Protein AF-0000000085121939 (afdb_homodimer)

Secondary structure (DSSP, 8-state):
--PPEE-TTS-EEEEGGGSPPEEEEETTEEEEEEEEEEEE-BTTBSSEEEEEEEE-TT-EEEEE--SS-EEEEEEESEEEEEETTEEEEEETTEEEEEPTT--EEEE--SSS-EEEEEEEESS--S-TT--TTS--/--PPEE-TTS-EEEEGGGSPPEEEEETTEEEEEEEEEEEE-BTTBSSEEEEEEEE-TT-EEEEE--SS-EEEEEEESEEEEEETTEEEEEETTEEEEEPTT--EEEE--SSS-EEEEEEEESS--S-TT--TTS--

Organism: Pyrolobus fumarii (strain DSM 11204 / 1A) (NCBI:txid694429)

Structure (mmCIF, N/CA/C/O backbone):
data_AF-0000000085121939-model_v1
#
loop_
_entity.id
_entity.type
_entity.pdbx_description
1 polymer 'Cupin 2 conserved barrel domain protein'
#
loop_
_atom_site.group_PDB
_atom_site.id
_atom_site.type_symbol
_atom_site.label_atom_id
_atom_site.label_alt_id
_atom_site.label_comp_id
_atom_site.label_asym_id
_atom_site.label_entity_id
_atom_site.label_seq_id
_atom_site.pdbx_PDB_ins_code
_atom_site.Cartn_x
_atom_site.Cartn_y
_atom_site.Cartn_z
_atom_site.occupancy
_atom_site.B_iso_or_equiv
_atom_site.auth_seq_id
_atom_site.auth_comp_id
_atom_site.auth_asym_id
_atom_site.auth_atom_id
_atom_site.pdbx_PDB_model_num
ATOM 1 N N . MET A 1 1 ? 19.156 9.773 -11.07 1 42 1 MET A N 1
ATOM 2 C CA . MET A 1 1 ? 18.656 8.555 -10.445 1 42 1 MET A CA 1
ATOM 3 C C . MET A 1 1 ? 17.812 8.883 -9.211 1 42 1 MET A C 1
ATOM 5 O O . MET A 1 1 ? 18.234 9.68 -8.367 1 42 1 MET A O 1
ATOM 9 N N . ALA A 1 2 ? 16.609 8.852 -9.273 1 55.59 2 ALA A N 1
ATOM 10 C CA . ALA A 1 2 ? 15.805 9.5 -8.242 1 55.59 2 ALA A CA 1
ATOM 11 C C . ALA A 1 2 ? 16.172 8.984 -6.852 1 55.59 2 ALA A C 1
ATOM 13 O O . ALA A 1 2 ? 16.156 7.773 -6.609 1 55.59 2 ALA A O 1
ATOM 14 N N . VAL A 1 3 ? 16.891 9.727 -6.109 1 79.31 3 VAL A N 1
ATOM 15 C CA . VAL A 1 3 ? 17.562 9.484 -4.828 1 79.31 3 VAL A CA 1
ATOM 16 C C . VAL A 1 3 ? 16.516 9.328 -3.73 1 79.31 3 VAL A C 1
ATOM 18 O O . VAL A 1 3 ? 15.539 10.086 -3.672 1 79.31 3 VAL A O 1
ATOM 21 N N . VAL A 1 4 ? 16.547 8.125 -3.131 1 93.5 4 VAL A N 1
ATOM 22 C CA . VAL A 1 4 ? 15.812 7.918 -1.887 1 93.5 4 VAL A CA 1
ATOM 23 C C . VAL A 1 4 ? 16.359 8.836 -0.8 1 93.5 4 VAL A C 1
ATOM 25 O O . VAL A 1 4 ? 17.578 8.891 -0.579 1 93.5 4 VAL A O 1
ATOM 28 N N . ARG A 1 5 ? 15.539 9.641 -0.231 1 96.25 5 ARG A N 1
ATOM 29 C CA . ARG A 1 5 ? 15.906 10.539 0.861 1 96.25 5 ARG A CA 1
ATOM 30 C C . ARG A 1 5 ? 15.516 9.945 2.211 1 96.25 5 ARG A C 1
ATOM 32 O O . ARG A 1 5 ? 14.406 9.438 2.373 1 96.25 5 ARG A O 1
ATOM 39 N N . ARG A 1 6 ? 16.453 9.992 3.098 1 95.31 6 ARG A N 1
ATOM 40 C CA . ARG A 1 6 ? 16.219 9.594 4.48 1 95.31 6 ARG A CA 1
ATOM 41 C C . ARG A 1 6 ? 16.359 10.781 5.426 1 95.31 6 ARG A C 1
ATOM 43 O O . ARG A 1 6 ? 17.406 11.438 5.453 1 95.31 6 ARG A O 1
ATOM 50 N N . GLY A 1 7 ? 15.203 11.047 6.09 1 95.25 7 GLY A N 1
ATOM 51 C CA . GLY A 1 7 ? 15.195 12.234 6.93 1 95.25 7 GLY A CA 1
ATOM 52 C C . GLY A 1 7 ? 15.633 11.961 8.352 1 95.25 7 GLY A C 1
ATOM 53 O O . GLY A 1 7 ? 15.852 10.805 8.734 1 95.25 7 GLY A O 1
ATOM 54 N N . PRO A 1 8 ? 15.742 12.977 9.172 1 94 8 PRO A N 1
ATOM 55 C CA . PRO A 1 8 ? 16.328 12.875 10.508 1 94 8 PRO A CA 1
ATOM 56 C C . PRO A 1 8 ? 15.453 12.086 11.477 1 94 8 PRO A C 1
ATOM 58 O O . PRO A 1 8 ? 15.953 11.555 12.469 1 94 8 PRO A O 1
ATOM 61 N N . CYS A 1 9 ? 14.211 11.992 11.281 1 95.81 9 CYS A N 1
ATOM 62 C CA . CYS A 1 9 ? 13.328 11.305 12.219 1 95.81 9 CYS A CA 1
ATOM 63 C C . CYS A 1 9 ? 13.125 9.852 11.805 1 95.81 9 CYS A C 1
ATOM 65 O O . CYS A 1 9 ? 12.367 9.117 12.453 1 95.81 9 CYS A O 1
ATOM 67 N N . GLY A 1 10 ? 13.758 9.445 10.656 1 95.62 10 GLY A N 1
ATOM 68 C CA . GLY A 1 10 ? 13.602 8.086 10.172 1 95.62 10 GLY A CA 1
ATOM 69 C C . GLY A 1 10 ? 12.664 7.973 8.984 1 95.62 10 GLY A C 1
ATOM 70 O O . GLY A 1 10 ? 12.414 6.875 8.484 1 95.62 10 GLY A O 1
ATOM 71 N N . GLU A 1 11 ? 12.156 9.102 8.547 1 97.81 11 GLU A N 1
ATOM 72 C CA . GLU A 1 11 ? 11.281 9.07 7.375 1 97.81 11 GLU A CA 1
ATOM 73 C C . GLU A 1 11 ? 12.07 8.727 6.109 1 97.81 11 GLU A C 1
ATOM 75 O O . GLU A 1 11 ? 13.273 9 6.031 1 97.81 11 GLU A O 1
ATOM 80 N N . ILE A 1 12 ? 11.461 8.148 5.227 1 98.38 12 ILE A N 1
ATOM 81 C CA . ILE A 1 12 ? 11.992 7.781 3.922 1 98.38 12 ILE A CA 1
ATOM 82 C C . ILE A 1 12 ? 11.102 8.344 2.82 1 98.38 12 ILE A C 1
ATOM 84 O O . ILE A 1 12 ? 9.875 8.227 2.889 1 98.38 12 ILE A O 1
ATOM 88 N N . VAL A 1 13 ? 11.641 8.984 1.836 1 98.56 13 VAL A N 1
ATOM 89 C CA . VAL A 1 13 ? 10.914 9.508 0.684 1 98.56 13 VAL A CA 1
ATOM 90 C C . VAL A 1 13 ? 11.695 9.219 -0.595 1 98.56 13 VAL A C 1
ATOM 92 O O . VAL A 1 13 ? 12.898 9.492 -0.667 1 98.56 13 VAL A O 1
ATOM 95 N N . GLY A 1 14 ? 11.109 8.688 -1.562 1 98.25 14 GLY A N 1
ATOM 96 C CA . GLY A 1 14 ? 11.75 8.414 -2.84 1 98.25 14 GLY A CA 1
ATOM 97 C C . GLY A 1 14 ? 10.758 8.086 -3.943 1 98.25 14 GLY A C 1
ATOM 98 O O . GLY A 1 14 ? 9.555 7.984 -3.697 1 98.25 14 GLY A O 1
ATOM 99 N N . ASN A 1 15 ? 11.25 7.973 -5.152 1 98.62 15 ASN A N 1
ATOM 100 C CA . ASN A 1 15 ? 10.477 7.445 -6.273 1 98.62 15 ASN A CA 1
ATOM 101 C C . ASN A 1 15 ? 10.766 5.969 -6.508 1 98.62 15 ASN A C 1
ATOM 103 O O . ASN A 1 15 ? 11.922 5.547 -6.5 1 98.62 15 ASN A O 1
ATOM 107 N N . TYR A 1 16 ? 9.695 5.207 -6.703 1 98.19 16 TYR A N 1
ATOM 108 C CA . TYR A 1 16 ? 9.898 3.766 -6.754 1 98.19 16 TYR A CA 1
ATOM 109 C C . TYR A 1 16 ? 10.766 3.381 -7.945 1 98.19 16 TYR A C 1
ATOM 111 O O . TYR A 1 16 ? 11.477 2.371 -7.906 1 98.19 16 TYR A O 1
ATOM 119 N N . THR A 1 17 ? 10.727 4.199 -9.031 1 97.38 17 THR A N 1
ATOM 120 C CA . THR A 1 17 ? 11.516 3.869 -10.219 1 97.38 17 THR A CA 1
ATOM 121 C C . THR A 1 17 ? 13 4.062 -9.945 1 97.38 17 THR A C 1
ATOM 123 O O . THR A 1 17 ? 13.844 3.594 -10.719 1 97.38 17 THR A O 1
ATOM 126 N N . GLY A 1 18 ? 13.312 4.785 -8.898 1 97.12 18 GLY A N 1
ATOM 127 C CA . GLY A 1 18 ? 14.703 4.965 -8.523 1 97.12 18 GLY A CA 1
ATOM 128 C C . GLY A 1 18 ? 15.227 3.865 -7.617 1 97.12 18 GLY A C 1
ATOM 129 O O . GLY A 1 18 ? 16.406 3.83 -7.289 1 97.12 18 GLY A O 1
ATOM 130 N N . VAL A 1 19 ? 14.375 3.023 -7.105 1 97.81 19 VAL A N 1
ATOM 131 C CA . VAL A 1 19 ? 14.75 1.878 -6.289 1 97.81 19 VAL A CA 1
ATOM 132 C C . VAL A 1 19 ? 15.195 0.724 -7.184 1 97.81 19 VAL A C 1
ATOM 134 O O . VAL A 1 19 ? 14.5 0.382 -8.148 1 97.81 19 VAL A O 1
ATOM 137 N N . SER A 1 20 ? 16.344 0.12 -6.926 1 97.12 20 SER A N 1
ATOM 138 C CA . SER A 1 20 ? 16.875 -0.951 -7.758 1 97.12 20 SER A CA 1
ATOM 139 C C . SER A 1 20 ? 15.961 -2.162 -7.77 1 97.12 20 SER A C 1
ATOM 141 O O . SER A 1 20 ? 15.406 -2.539 -6.73 1 97.12 20 SER A O 1
ATOM 143 N N . GLU A 1 21 ? 15.836 -2.715 -8.922 1 98 21 GLU A N 1
ATOM 144 C CA . GLU A 1 21 ? 15.133 -3.992 -9.031 1 98 21 GLU A CA 1
ATOM 145 C C . GLU A 1 21 ? 16.016 -5.148 -8.578 1 98 21 GLU A C 1
ATOM 147 O O . GLU A 1 21 ? 17.219 -5.16 -8.844 1 98 21 GLU A O 1
ATOM 152 N N . GLU A 1 22 ? 15.391 -6.027 -7.922 1 98.38 22 GLU A N 1
ATOM 153 C CA . GLU A 1 22 ? 16.062 -7.27 -7.531 1 98.38 22 GLU A CA 1
ATOM 154 C C . GLU A 1 22 ? 15.352 -8.484 -8.133 1 98.38 22 GLU A C 1
ATOM 156 O O . GLU A 1 22 ? 14.148 -8.438 -8.391 1 98.38 22 GLU A O 1
ATOM 161 N N . LYS A 1 23 ? 16.109 -9.5 -8.406 1 98.25 23 LYS A N 1
ATOM 162 C CA . LYS A 1 23 ? 15.523 -10.758 -8.844 1 98.25 23 LYS A CA 1
ATOM 163 C C . LYS A 1 23 ? 14.711 -11.406 -7.727 1 98.25 23 LYS A C 1
ATOM 165 O O . LYS A 1 23 ? 15.07 -11.305 -6.551 1 98.25 23 LYS A O 1
ATOM 170 N N . VAL A 1 24 ? 13.656 -12.047 -8.164 1 98.56 24 VAL A N 1
ATOM 171 C CA . VAL A 1 24 ? 12.852 -12.781 -7.191 1 98.56 24 VAL A CA 1
ATOM 172 C C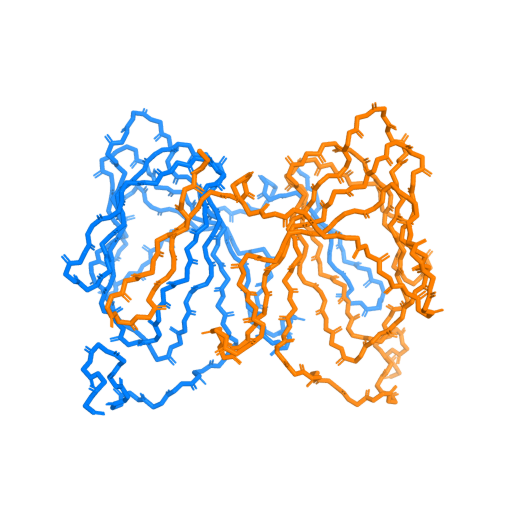 . VAL A 1 24 ? 13.266 -14.25 -7.184 1 98.56 24 VAL A C 1
ATOM 174 O O . VAL A 1 24 ? 13.305 -14.898 -8.234 1 98.56 24 VAL A O 1
ATOM 177 N N . VAL A 1 25 ? 13.555 -14.742 -6.023 1 97.69 25 VAL A N 1
ATOM 178 C CA . VAL A 1 25 ? 14 -16.125 -5.867 1 97.69 25 VAL A CA 1
ATOM 179 C C . VAL A 1 25 ? 12.992 -16.891 -5.012 1 97.69 25 VAL A C 1
ATOM 181 O O . VAL A 1 25 ? 12.664 -16.469 -3.9 1 97.69 25 VAL A O 1
ATOM 184 N N . MET A 1 26 ? 12.492 -17.938 -5.48 1 96.38 26 MET A N 1
ATOM 185 C CA . MET A 1 26 ? 11.609 -18.844 -4.758 1 96.38 26 MET A CA 1
ATOM 186 C C . MET A 1 26 ? 12.172 -20.266 -4.77 1 96.38 26 MET A C 1
ATOM 188 O O . MET A 1 26 ? 12.516 -20.781 -5.828 1 96.38 26 MET A O 1
ATOM 192 N N . ASN A 1 27 ? 12.242 -20.844 -3.568 1 94.31 27 ASN A N 1
ATOM 193 C CA . ASN A 1 27 ? 12.797 -22.188 -3.453 1 94.31 27 ASN A CA 1
ATOM 194 C C . ASN A 1 27 ? 14.133 -22.297 -4.176 1 94.31 27 ASN A C 1
ATOM 196 O O . ASN A 1 27 ? 14.336 -23.219 -4.98 1 94.31 27 ASN A O 1
ATOM 200 N N . ASN A 1 28 ? 14.906 -21.234 -4.09 1 94.38 28 ASN A N 1
ATOM 201 C CA . ASN A 1 28 ? 16.281 -21.156 -4.578 1 94.38 28 ASN A CA 1
ATOM 202 C C . ASN A 1 28 ? 16.328 -21.047 -6.102 1 94.38 28 ASN A C 1
ATOM 204 O O . ASN A 1 28 ? 17.328 -21.391 -6.719 1 94.38 28 ASN A O 1
ATOM 208 N N . VAL A 1 29 ? 15.281 -20.828 -6.656 1 96.94 29 VAL A N 1
ATOM 209 C CA . VAL A 1 29 ? 15.227 -20.641 -8.102 1 96.94 29 VAL A CA 1
ATOM 210 C C . VAL A 1 29 ? 14.828 -19.203 -8.414 1 96.94 29 VAL A C 1
ATOM 212 O O . VAL A 1 29 ? 13.805 -18.703 -7.926 1 96.94 29 VAL A O 1
ATOM 215 N N . GLU A 1 30 ? 15.602 -18.594 -9.227 1 97.94 30 GLU A N 1
ATOM 216 C CA . GLU A 1 30 ? 15.25 -17.266 -9.703 1 97.94 30 GLU A CA 1
ATOM 217 C C . GLU A 1 30 ? 14.07 -17.312 -10.672 1 97.94 30 GLU A C 1
ATOM 219 O O . GLU A 1 30 ? 14.07 -18.094 -11.617 1 97.94 30 GLU A O 1
ATOM 224 N N . LEU A 1 31 ? 13.109 -16.484 -10.438 1 98.56 31 LEU A N 1
ATOM 225 C CA . LEU A 1 31 ? 11.961 -16.438 -11.336 1 98.56 31 LEU A CA 1
ATOM 226 C C . LEU A 1 31 ? 12.266 -15.57 -12.555 1 98.56 31 LEU A C 1
ATOM 228 O O . LEU A 1 31 ? 12.617 -14.391 -12.406 1 98.56 31 LEU A O 1
ATOM 232 N N . LYS A 1 32 ? 12.117 -16.141 -13.695 1 98.19 32 LYS A N 1
ATOM 233 C CA . LYS A 1 32 ? 12.375 -15.391 -14.922 1 98.19 32 LYS A CA 1
ATOM 234 C C . LYS A 1 32 ? 11.297 -14.336 -15.156 1 98.19 32 LYS A C 1
ATOM 236 O O . LYS A 1 32 ? 10.102 -14.633 -15.078 1 98.19 32 LYS A O 1
ATOM 241 N N . GLY A 1 33 ? 11.711 -13.125 -15.422 1 98.81 33 GLY A N 1
ATOM 242 C CA . GLY A 1 33 ? 10.797 -12.062 -15.812 1 98.81 33 GLY A CA 1
ATOM 243 C C . GLY A 1 33 ? 10.039 -11.469 -14.633 1 98.81 33 GLY A C 1
ATOM 244 O O . GLY A 1 33 ? 9.031 -10.789 -14.82 1 98.81 33 GLY A O 1
ATOM 245 N N . VAL A 1 34 ? 10.438 -11.836 -13.445 1 98.88 34 VAL A N 1
ATOM 246 C CA . VAL A 1 34 ? 9.805 -11.289 -12.25 1 98.88 34 VAL A CA 1
ATOM 247 C C . VAL A 1 34 ? 10.82 -10.477 -11.453 1 98.88 34 VAL A C 1
ATOM 249 O O . VAL A 1 34 ? 11.914 -10.961 -11.148 1 98.88 34 VAL A O 1
ATOM 252 N N . TRP A 1 35 ? 10.453 -9.258 -11.141 1 98.88 35 TRP A N 1
ATOM 253 C CA . TRP A 1 35 ? 11.336 -8.336 -10.445 1 98.88 35 TRP A CA 1
ATOM 254 C C . TRP A 1 35 ? 10.641 -7.723 -9.234 1 98.88 35 TRP A C 1
ATOM 256 O O . TRP A 1 35 ? 9.414 -7.598 -9.211 1 98.88 35 TRP A O 1
ATOM 266 N N . ILE A 1 36 ? 11.508 -7.359 -8.266 1 98.81 36 ILE A N 1
ATOM 267 C CA . ILE A 1 36 ? 10.961 -6.77 -7.047 1 98.81 36 ILE A CA 1
ATOM 268 C C . ILE A 1 36 ? 11.766 -5.531 -6.668 1 98.81 36 ILE A C 1
ATOM 270 O O . ILE A 1 36 ? 12.992 -5.516 -6.793 1 98.81 36 ILE A O 1
ATOM 274 N N . ARG A 1 37 ? 11.141 -4.387 -6.375 1 98.56 37 ARG A N 1
ATOM 275 C CA . ARG A 1 37 ? 11.719 -3.219 -5.715 1 98.56 37 ARG A CA 1
ATOM 276 C C . ARG A 1 37 ? 11.258 -3.125 -4.266 1 98.56 37 ARG A C 1
ATOM 278 O O . ARG A 1 37 ? 10.062 -3.021 -3.994 1 98.56 37 ARG A O 1
ATOM 285 N N . TRP A 1 38 ? 12.148 -3.189 -3.33 1 98.38 38 TRP A N 1
ATOM 286 C CA . TRP A 1 38 ? 11.82 -3.027 -1.917 1 98.38 38 TRP A CA 1
ATOM 287 C C . TRP A 1 38 ? 11.773 -1.552 -1.536 1 98.38 38 TRP A C 1
ATOM 289 O O . TRP A 1 38 ? 12.812 -0.908 -1.379 1 98.38 38 TRP A O 1
ATOM 299 N N . LEU A 1 39 ? 10.555 -1.036 -1.343 1 98.5 39 LEU A N 1
ATOM 300 C CA . LEU A 1 39 ? 10.383 0.381 -1.042 1 98.5 39 LEU A CA 1
ATOM 301 C C . LEU A 1 39 ? 10.57 0.647 0.448 1 98.5 39 LEU A C 1
ATOM 303 O O . LEU A 1 39 ? 11.305 1.56 0.831 1 98.5 39 LEU A O 1
ATOM 307 N N . ILE A 1 40 ? 9.844 -0.064 1.274 1 98.19 40 ILE A N 1
ATOM 308 C CA . ILE A 1 40 ? 9.938 -0.067 2.73 1 98.19 40 ILE A CA 1
ATOM 309 C C . ILE A 1 40 ? 10.164 -1.493 3.23 1 98.19 40 ILE A C 1
ATOM 311 O O . ILE A 1 40 ? 9.289 -2.352 3.084 1 98.19 40 ILE A O 1
ATOM 315 N N . ARG A 1 41 ? 11.328 -1.773 3.799 1 95.12 41 ARG A N 1
ATOM 316 C CA . ARG A 1 41 ? 11.664 -3.115 4.266 1 95.12 41 ARG A CA 1
ATOM 317 C C . ARG A 1 41 ? 11.172 -3.338 5.691 1 95.12 41 ARG A C 1
ATOM 319 O O . ARG A 1 41 ? 10.914 -2.381 6.422 1 95.12 41 ARG A O 1
ATOM 326 N N . GLY A 1 42 ? 11.164 -4.688 5.855 1 86.12 42 GLY A N 1
ATOM 327 C CA . GLY A 1 42 ? 10.992 -5.02 7.258 1 86.12 42 GLY A CA 1
ATOM 328 C C . GLY A 1 42 ? 12.086 -4.453 8.141 1 86.12 42 GLY A C 1
ATOM 329 O O . GLY A 1 42 ? 13.266 -4.445 7.766 1 86.12 42 GLY A O 1
ATOM 330 N N . GLY A 1 43 ? 11.891 -3.809 9.227 1 87.94 43 GLY A N 1
ATOM 331 C CA . GLY A 1 43 ? 12.859 -3.17 10.102 1 87.94 43 GLY A CA 1
ATOM 332 C C . GLY A 1 43 ? 12.844 -1.656 10 1 87.94 43 GLY A C 1
ATOM 333 O O . GLY A 1 43 ? 13.227 -0.962 10.945 1 87.94 43 GLY A O 1
ATOM 334 N N . GLU A 1 44 ? 12.641 -1.274 8.711 1 93.06 44 GLU A N 1
ATOM 335 C CA . GLU A 1 44 ? 12.469 0.165 8.547 1 93.06 44 GLU A CA 1
ATOM 336 C C . GLU A 1 44 ? 11.133 0.628 9.102 1 93.06 44 GLU A C 1
ATOM 338 O O . GLU A 1 44 ? 11.062 1.625 9.828 1 93.06 44 GLU A O 1
ATOM 343 N N . ALA A 1 45 ? 10.141 -0.083 8.711 1 94.75 45 ALA A N 1
ATOM 344 C CA . ALA A 1 45 ? 8.836 0.049 9.352 1 94.75 45 ALA A CA 1
ATOM 345 C C . ALA A 1 45 ? 8.594 -1.081 10.352 1 94.75 45 ALA A C 1
ATOM 347 O O . ALA A 1 45 ? 9.164 -2.168 10.211 1 94.75 45 ALA A O 1
ATOM 348 N N . ARG A 1 46 ? 7.762 -0.871 11.289 1 92.06 46 ARG A N 1
ATOM 349 C CA . ARG A 1 46 ? 7.531 -1.85 12.352 1 92.06 46 ARG A CA 1
ATOM 350 C C . ARG A 1 46 ? 6.352 -2.756 12.008 1 92.06 46 ARG A C 1
ATOM 352 O O . ARG A 1 46 ? 6.316 -3.918 12.414 1 92.06 46 ARG A O 1
ATOM 359 N N . GLY A 1 47 ? 5.465 -2.258 11.281 1 95.81 47 GLY A N 1
ATOM 360 C CA . GLY A 1 47 ? 4.199 -2.965 11.164 1 95.81 47 GLY A CA 1
ATOM 361 C C . GLY A 1 47 ? 4.004 -3.617 9.805 1 95.81 47 GLY A C 1
ATOM 362 O O . GLY A 1 47 ? 3.115 -4.453 9.633 1 95.81 47 GLY A O 1
ATOM 363 N N . PHE A 1 48 ? 4.852 -3.248 8.828 1 97.44 48 PHE A N 1
ATOM 364 C CA . PHE A 1 48 ? 4.621 -3.771 7.484 1 97.44 48 PHE A CA 1
ATOM 365 C C . PHE A 1 48 ? 5.852 -3.574 6.609 1 97.44 48 PHE A C 1
ATOM 367 O O . PHE A 1 48 ? 6.793 -2.885 7 1 97.44 48 PHE A O 1
ATOM 374 N N . ALA A 1 49 ? 5.902 -4.199 5.535 1 98.19 49 ALA A N 1
ATOM 375 C CA . ALA A 1 49 ? 6.812 -3.941 4.422 1 98.19 49 ALA A CA 1
ATOM 376 C C . ALA A 1 49 ? 6.039 -3.605 3.15 1 98.19 49 ALA A C 1
ATOM 378 O O . ALA A 1 49 ? 4.871 -3.984 3.006 1 98.19 49 ALA A O 1
ATOM 379 N N . MET A 1 50 ? 6.637 -2.836 2.297 1 98.81 50 MET A N 1
ATOM 380 C CA . MET A 1 50 ? 6.039 -2.416 1.033 1 98.81 50 MET A CA 1
ATOM 381 C C . MET A 1 50 ? 7.012 -2.621 -0.124 1 98.81 50 MET A C 1
ATOM 383 O O . MET A 1 50 ? 8.172 -2.213 -0.047 1 98.81 50 MET A O 1
ATOM 387 N N . ARG A 1 51 ? 6.52 -3.262 -1.142 1 98.75 51 ARG A N 1
ATOM 388 C CA . ARG A 1 51 ? 7.359 -3.518 -2.309 1 98.75 51 ARG A CA 1
ATOM 389 C C . ARG A 1 51 ? 6.547 -3.42 -3.598 1 98.75 51 ARG A C 1
ATOM 391 O O . ARG A 1 51 ? 5.316 -3.475 -3.566 1 98.75 51 ARG A O 1
ATOM 398 N N . VAL A 1 52 ? 7.215 -3.199 -4.684 1 98.88 52 VAL A N 1
ATOM 399 C CA . VAL A 1 52 ? 6.602 -3.227 -6.008 1 98.88 52 VAL A CA 1
ATOM 400 C C . VAL A 1 52 ? 7.121 -4.43 -6.789 1 98.88 52 VAL A C 1
ATOM 402 O O . VAL A 1 52 ? 8.336 -4.637 -6.891 1 98.88 52 VAL A O 1
ATOM 405 N N . PHE A 1 53 ? 6.234 -5.195 -7.32 1 98.94 53 PHE A N 1
ATOM 406 C CA . PHE A 1 53 ? 6.586 -6.266 -8.25 1 98.94 53 PHE A CA 1
ATOM 407 C C . PHE A 1 53 ? 6.363 -5.824 -9.695 1 98.94 53 PHE A C 1
ATOM 409 O O . PHE A 1 53 ? 5.395 -5.121 -9.992 1 98.94 53 PHE A O 1
ATOM 416 N N . ARG A 1 54 ? 7.203 -6.227 -10.5 1 98.94 54 ARG A N 1
ATOM 417 C CA . ARG A 1 54 ? 7.031 -6.148 -11.953 1 98.94 54 ARG A CA 1
ATOM 418 C C . ARG A 1 54 ? 7.137 -7.527 -12.594 1 98.94 54 ARG A C 1
ATOM 420 O O . ARG A 1 54 ? 8.148 -8.211 -12.445 1 98.94 54 ARG A O 1
ATOM 427 N N . ILE A 1 55 ? 6.133 -7.926 -13.234 1 98.94 55 ILE A N 1
ATOM 428 C CA . ILE A 1 55 ? 6.066 -9.219 -13.914 1 98.94 55 ILE A CA 1
ATOM 429 C C . ILE A 1 55 ? 5.992 -8.992 -15.422 1 98.94 55 ILE A C 1
ATOM 431 O O . ILE A 1 55 ? 5.047 -8.383 -15.922 1 98.94 55 ILE A O 1
ATOM 435 N N . GLU A 1 56 ? 6.953 -9.492 -16.125 1 98.94 56 GLU A N 1
ATOM 436 C CA . GLU A 1 56 ? 6.996 -9.344 -17.578 1 98.94 56 GLU A CA 1
ATOM 437 C C . GLU A 1 56 ? 5.922 -10.188 -18.266 1 98.94 56 GLU A C 1
ATOM 439 O O . GLU A 1 56 ? 5.387 -11.125 -17.656 1 98.94 56 GLU A O 1
ATOM 444 N N . PRO A 1 57 ? 5.602 -9.766 -19.516 1 98.88 57 PRO A N 1
ATOM 445 C CA . PRO A 1 57 ? 4.594 -10.555 -20.234 1 98.88 57 PRO A CA 1
ATOM 446 C C . PRO A 1 57 ? 4.922 -12.047 -20.25 1 98.88 57 PRO A C 1
ATOM 448 O O . PRO A 1 57 ? 6.047 -12.43 -20.578 1 98.88 57 PRO A O 1
ATOM 451 N N . GLY A 1 58 ? 3.963 -12.805 -19.797 1 98.62 58 GLY A N 1
ATOM 452 C CA . GLY A 1 58 ? 4.117 -14.25 -19.844 1 98.62 58 GLY A CA 1
ATOM 453 C C . GLY A 1 58 ? 4.746 -14.82 -18.578 1 98.62 58 GLY A C 1
ATOM 454 O O . GLY A 1 58 ? 4.699 -16.031 -18.344 1 98.62 58 GLY A O 1
ATOM 455 N N . ALA A 1 59 ? 5.348 -14.016 -17.75 1 98.88 59 ALA A N 1
ATOM 456 C CA . ALA A 1 59 ? 6.02 -14.484 -16.531 1 98.88 59 ALA A CA 1
ATOM 457 C C . ALA A 1 59 ? 5.012 -14.797 -15.438 1 98.88 59 ALA A C 1
ATOM 459 O O . ALA A 1 59 ? 3.848 -14.383 -15.516 1 98.88 59 ALA A O 1
ATOM 460 N N . VAL A 1 60 ? 5.457 -15.578 -14.414 1 98.62 60 VAL A N 1
ATOM 461 C CA . VAL A 1 60 ? 4.566 -16.109 -13.391 1 98.62 60 VAL A CA 1
ATOM 462 C C . VAL A 1 60 ? 5.266 -16.062 -12.031 1 98.62 60 VAL A C 1
ATOM 464 O O . VAL A 1 60 ? 6.453 -16.391 -11.93 1 98.62 60 VAL A O 1
ATOM 467 N N . ILE A 1 61 ? 4.613 -15.609 -11.031 1 98.81 61 ILE A N 1
ATOM 468 C CA . ILE A 1 61 ? 4.945 -16.016 -9.672 1 98.81 61 ILE A CA 1
ATOM 469 C C . ILE A 1 61 ? 4.152 -17.25 -9.289 1 98.81 61 ILE A C 1
ATOM 471 O O . ILE A 1 61 ? 2.926 -17.203 -9.148 1 98.81 61 ILE A O 1
ATOM 475 N N . PRO A 1 62 ? 4.836 -18.297 -9.07 1 98.62 62 PRO A N 1
ATOM 476 C CA . PRO A 1 62 ? 4.129 -19.562 -8.906 1 98.62 62 PRO A CA 1
ATOM 477 C C . PRO A 1 62 ? 3.342 -19.641 -7.598 1 98.62 62 PRO A C 1
ATOM 479 O O . PRO A 1 62 ? 3.605 -18.859 -6.676 1 98.62 62 PRO A O 1
ATOM 482 N N . ALA A 1 63 ? 2.436 -20.609 -7.598 1 98.38 63 ALA A N 1
ATOM 483 C CA . ALA A 1 63 ? 1.585 -20.828 -6.43 1 98.38 63 ALA A CA 1
ATOM 484 C C . ALA A 1 63 ? 2.422 -21.031 -5.172 1 98.38 63 ALA A C 1
ATOM 486 O O . ALA A 1 63 ? 3.406 -21.781 -5.184 1 98.38 63 ALA A O 1
ATOM 487 N N . HIS A 1 64 ? 2.039 -20.391 -4.051 1 98.06 64 HIS A N 1
ATOM 488 C CA . HIS A 1 64 ? 2.703 -20.5 -2.758 1 98.06 64 HIS A CA 1
ATOM 489 C C . HIS A 1 64 ? 1.804 -20 -1.631 1 98.06 64 HIS A C 1
ATOM 491 O O . HIS A 1 64 ? 0.724 -19.469 -1.885 1 98.06 64 HIS A O 1
ATOM 497 N N . THR A 1 65 ? 2.176 -20.234 -0.382 1 97.31 65 THR A N 1
ATOM 498 C CA . THR A 1 65 ? 1.43 -19.828 0.803 1 97.31 65 THR A CA 1
ATOM 499 C C . THR A 1 65 ? 2.373 -19.297 1.881 1 97.31 65 THR A C 1
ATOM 501 O O . THR A 1 65 ? 3.564 -19.625 1.88 1 97.31 65 THR A O 1
ATOM 504 N N . HIS A 1 66 ? 1.868 -18.531 2.719 1 97.19 66 HIS A N 1
ATOM 505 C CA . HIS A 1 66 ? 2.553 -18.047 3.912 1 97.19 66 HIS A CA 1
ATOM 506 C C . HIS A 1 66 ? 1.559 -17.547 4.949 1 97.19 66 HIS A C 1
ATOM 508 O O . HIS A 1 66 ? 0.408 -17.25 4.621 1 97.19 66 HIS A O 1
ATOM 514 N N . PRO A 1 67 ? 1.986 -17.484 6.234 1 97.81 67 PRO A N 1
ATOM 515 C CA . PRO A 1 67 ? 1.041 -17.203 7.32 1 97.81 67 PRO A CA 1
ATOM 516 C C . PRO A 1 67 ? 0.812 -15.703 7.535 1 97.81 67 PRO A C 1
ATOM 518 O O . PRO A 1 67 ? 0.621 -15.266 8.672 1 97.81 67 PRO A O 1
ATOM 521 N N . TRP A 1 68 ? 0.927 -14.922 6.578 1 97.5 68 TRP A N 1
ATOM 522 C CA . TRP A 1 68 ? 0.553 -13.516 6.598 1 97.5 68 TRP A CA 1
ATOM 523 C C . TRP A 1 68 ? -0.267 -13.148 5.363 1 97.5 68 TRP A C 1
ATOM 525 O O . TRP A 1 68 ? -0.213 -13.844 4.348 1 97.5 68 TRP A O 1
ATOM 535 N N . GLU A 1 69 ? -1.034 -12.156 5.438 1 98 69 GLU A N 1
ATOM 536 C CA . GLU A 1 69 ? -1.854 -11.68 4.328 1 98 69 GLU A CA 1
ATOM 537 C C . GLU A 1 69 ? -1.068 -10.727 3.432 1 98 69 GLU A C 1
ATOM 539 O O . GLU A 1 69 ? -0.017 -10.219 3.826 1 98 69 GLU A O 1
ATOM 544 N N . HIS A 1 70 ? -1.546 -10.594 2.201 1 98.69 70 HIS A N 1
ATOM 545 C CA . HIS A 1 70 ? -1.052 -9.578 1.275 1 98.69 70 HIS A CA 1
ATOM 546 C C . HIS A 1 70 ? -2.098 -8.492 1.037 1 98.69 70 HIS A C 1
ATOM 548 O O . HIS A 1 70 ? -3.287 -8.789 0.908 1 98.69 70 HIS A O 1
ATOM 554 N N . GLY A 1 71 ? -1.791 -7.23 1.104 1 98.75 71 GLY A N 1
ATOM 555 C CA . GLY A 1 71 ? -2.506 -6.148 0.443 1 98.75 71 GLY A CA 1
ATOM 556 C C . GLY A 1 71 ? -1.873 -5.73 -0.87 1 98.75 71 GLY A C 1
ATOM 557 O O . GLY A 1 71 ? -0.695 -5.371 -0.911 1 98.75 71 GLY A O 1
ATOM 558 N N . ILE A 1 72 ? -2.611 -5.805 -1.942 1 98.94 72 ILE A N 1
ATOM 559 C CA . ILE A 1 72 ? -2.092 -5.559 -3.283 1 98.94 72 ILE A CA 1
ATOM 560 C C . ILE A 1 72 ? -2.816 -4.367 -3.906 1 98.94 72 ILE A C 1
ATOM 562 O O . ILE A 1 72 ? -4.031 -4.223 -3.754 1 98.94 72 ILE A O 1
ATOM 566 N N . PHE A 1 73 ? -2.137 -3.514 -4.617 1 98.94 73 PHE A N 1
ATOM 567 C CA . PHE A 1 73 ? -2.699 -2.467 -5.461 1 98.94 73 PHE A CA 1
ATOM 568 C C . PHE A 1 73 ? -2.029 -2.457 -6.828 1 98.94 73 PHE A C 1
ATOM 570 O O . PHE A 1 73 ? -0.824 -2.221 -6.934 1 98.94 73 PHE A O 1
ATOM 577 N N . VAL A 1 74 ? -2.754 -2.617 -7.871 1 98.94 74 VAL A N 1
ATOM 578 C CA . VAL A 1 74 ? -2.197 -2.748 -9.211 1 98.94 74 VAL A CA 1
ATOM 579 C 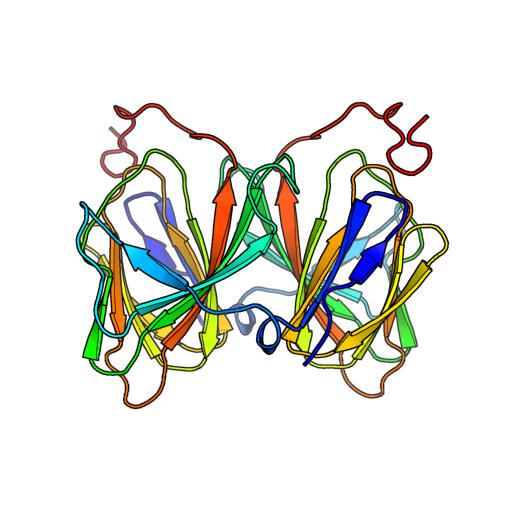C . VAL A 1 74 ? -1.902 -1.365 -9.789 1 98.94 74 VAL A C 1
ATOM 581 O O . VAL A 1 74 ? -2.775 -0.495 -9.805 1 98.94 74 VAL A O 1
ATOM 584 N N . LEU A 1 75 ? -0.692 -1.233 -10.242 1 98.81 75 LEU A N 1
ATOM 585 C CA . LEU A 1 75 ? -0.242 0.056 -10.758 1 98.81 75 LEU A CA 1
ATOM 586 C C . LEU A 1 75 ? -0.365 0.109 -12.273 1 98.81 75 LEU A C 1
ATOM 588 O O . LEU A 1 75 ? -0.662 1.163 -12.844 1 98.81 75 LEU A O 1
ATOM 592 N N . LYS A 1 76 ? -0.019 -0.938 -12.883 1 98.56 76 LYS A N 1
ATOM 593 C CA . LYS A 1 76 ? 0.116 -0.979 -14.336 1 98.56 76 LYS A CA 1
ATOM 594 C C . LYS A 1 76 ? -0.159 -2.379 -14.875 1 98.56 76 LYS A C 1
ATOM 596 O O . LYS A 1 76 ? 0.185 -3.375 -14.234 1 98.56 76 LYS A O 1
ATOM 601 N N . GLY A 1 77 ? -0.704 -2.428 -16.125 1 98.56 77 GLY A N 1
ATOM 602 C CA . GLY A 1 77 ? -0.858 -3.686 -16.844 1 98.56 77 GLY A CA 1
ATOM 603 C C . GLY A 1 77 ? -2.031 -4.512 -16.359 1 98.56 77 GLY A C 1
ATOM 604 O O . GLY A 1 77 ? -2.98 -3.973 -15.781 1 98.56 77 GLY A O 1
ATOM 605 N N . GLU A 1 78 ? -2.027 -5.699 -16.781 1 98.25 78 GLU A N 1
ATOM 606 C CA . GLU A 1 78 ? -3.084 -6.656 -16.469 1 98.25 78 GLU A CA 1
ATOM 607 C C . GLU A 1 78 ? -2.502 -8.023 -16.109 1 98.25 78 GLU A C 1
ATOM 609 O O . GLU A 1 78 ? -1.466 -8.422 -16.656 1 98.25 78 GLU A O 1
ATOM 614 N N . GLY A 1 79 ? -3.16 -8.664 -15.219 1 98.69 79 GLY A N 1
ATOM 615 C CA . GLY A 1 79 ? -2.764 -10.008 -14.836 1 98.69 79 GLY A CA 1
ATOM 616 C C . GLY A 1 79 ? -3.912 -10.836 -14.281 1 98.69 79 GLY A C 1
ATOM 617 O O . GLY A 1 79 ? -5.043 -10.352 -14.195 1 98.69 79 GLY A O 1
ATOM 618 N N . VAL A 1 80 ? -3.648 -12.039 -14.055 1 98.88 80 VAL A N 1
ATOM 619 C CA . VAL A 1 80 ? -4.559 -12.938 -13.352 1 98.88 80 VAL A CA 1
ATOM 620 C C . VAL A 1 80 ? -3.947 -13.352 -12.016 1 98.88 80 VAL A C 1
ATOM 622 O O . VAL A 1 80 ? -2.797 -13.797 -11.969 1 98.88 80 VAL A O 1
ATOM 625 N N . VAL A 1 81 ? -4.688 -13.156 -10.992 1 98.94 81 VAL A N 1
ATOM 626 C CA . VAL A 1 81 ? -4.297 -13.625 -9.672 1 98.94 81 VAL A CA 1
ATOM 627 C C . VAL A 1 81 ? -5.234 -14.742 -9.219 1 98.94 81 VAL A C 1
ATOM 629 O O . VAL A 1 81 ? -6.449 -14.555 -9.141 1 98.94 81 VAL A O 1
ATOM 632 N N . ARG A 1 82 ? -4.629 -15.867 -8.977 1 98.81 82 ARG A N 1
ATOM 633 C CA . ARG A 1 82 ? -5.398 -16.969 -8.398 1 98.81 82 ARG A CA 1
ATOM 634 C C . ARG A 1 82 ? -5.285 -16.969 -6.879 1 98.81 82 ARG A C 1
ATOM 636 O O . ARG A 1 82 ? -4.18 -16.953 -6.332 1 98.81 82 ARG A O 1
ATOM 643 N N . ILE A 1 83 ? -6.453 -17 -6.25 1 98.69 83 ILE A N 1
ATOM 644 C CA . ILE A 1 83 ? -6.535 -17.094 -4.797 1 98.69 83 ILE A CA 1
ATOM 645 C C . ILE A 1 83 ? -7.414 -18.281 -4.41 1 98.69 83 ILE A C 1
ATOM 647 O O . ILE A 1 83 ? -8.625 -18.266 -4.617 1 98.69 83 ILE A O 1
ATOM 651 N N . GLY A 1 84 ? -6.738 -19.234 -3.805 1 97 84 GLY A N 1
ATOM 652 C CA . GLY A 1 84 ? -7.469 -20.484 -3.652 1 97 84 GLY A CA 1
ATOM 653 C C . GLY A 1 84 ? -7.961 -21.047 -4.969 1 97 84 GLY A C 1
ATOM 654 O O . GLY A 1 84 ? -7.172 -21.266 -5.891 1 97 84 GLY A O 1
ATOM 655 N N . ARG A 1 85 ? -9.25 -21.188 -5.043 1 95.56 85 ARG A N 1
ATOM 656 C CA . ARG A 1 85 ? -9.828 -21.766 -6.246 1 95.56 85 ARG A CA 1
ATOM 657 C C . ARG A 1 85 ? -10.344 -20.688 -7.188 1 95.56 85 ARG A C 1
ATOM 659 O O . ARG A 1 85 ? -10.797 -20.984 -8.297 1 95.56 85 ARG A O 1
ATOM 666 N N . SER A 1 86 ? -10.266 -19.5 -6.801 1 97.25 86 SER A N 1
ATOM 667 C CA . SER A 1 86 ? -10.82 -18.406 -7.582 1 97.25 86 SER A CA 1
ATOM 668 C C . SER A 1 86 ? -9.734 -17.703 -8.398 1 97.25 86 SER A C 1
ATOM 670 O O . SER A 1 86 ? -8.609 -17.516 -7.914 1 97.25 86 SER A O 1
ATOM 672 N N . ARG A 1 87 ? -10.07 -17.328 -9.602 1 98.38 87 ARG A N 1
ATOM 673 C CA . ARG A 1 87 ? -9.188 -16.547 -10.461 1 98.38 87 ARG A CA 1
ATOM 674 C C . ARG A 1 87 ? -9.758 -15.164 -10.719 1 98.38 87 ARG A C 1
ATOM 676 O O . ARG A 1 87 ? -10.93 -15.023 -11.07 1 98.38 87 ARG A O 1
ATOM 683 N N . TYR A 1 88 ? -8.984 -14.203 -10.57 1 98.62 88 TYR A N 1
ATOM 684 C CA . TYR A 1 88 ? -9.398 -12.82 -10.758 1 98.62 88 TYR A CA 1
ATOM 685 C C . TYR A 1 88 ? -8.547 -12.133 -11.82 1 98.62 88 TYR A C 1
ATOM 687 O O . TYR A 1 88 ? -7.316 -12.094 -11.703 1 98.62 88 TYR A O 1
ATOM 695 N N . VAL A 1 89 ? -9.141 -11.617 -12.844 1 98.56 89 VAL A N 1
ATOM 696 C CA . VAL A 1 89 ? -8.453 -10.703 -13.742 1 98.56 89 VAL A CA 1
ATOM 697 C C . VAL A 1 89 ? -8.336 -9.328 -13.094 1 98.56 89 VAL A C 1
ATOM 699 O O . VAL A 1 89 ? -9.328 -8.766 -12.625 1 98.56 89 VAL A O 1
ATOM 702 N N . VAL A 1 90 ? -7.129 -8.812 -13.086 1 98.56 90 VAL A N 1
ATOM 703 C CA . VAL A 1 90 ? -6.926 -7.543 -12.398 1 98.56 90 VAL A CA 1
ATOM 704 C C . VAL A 1 90 ? -6.152 -6.586 -13.297 1 98.56 90 VAL A C 1
ATOM 706 O O . VAL A 1 90 ? -5.367 -7.016 -14.148 1 98.56 90 VAL A O 1
ATOM 709 N N . ARG A 1 91 ? -6.422 -5.301 -13.102 1 98.38 91 ARG A N 1
ATOM 710 C CA . ARG A 1 91 ? -5.832 -4.223 -13.891 1 98.38 91 ARG A CA 1
ATOM 711 C C . ARG A 1 91 ? -5.48 -3.027 -13.008 1 98.38 91 ARG A C 1
ATOM 713 O O . ARG A 1 91 ? -5.832 -2.994 -11.828 1 98.38 91 ARG A O 1
ATOM 720 N N . ALA A 1 92 ? -4.777 -2.082 -13.703 1 98.38 92 ALA A N 1
ATOM 721 C CA . ALA A 1 92 ? -4.391 -0.87 -12.977 1 98.38 92 ALA A CA 1
ATOM 722 C C . ALA A 1 92 ? -5.578 -0.286 -12.219 1 98.38 92 ALA A C 1
ATOM 724 O O . ALA A 1 92 ? -6.672 -0.151 -12.766 1 98.38 92 ALA A O 1
ATOM 725 N N . GLY A 1 93 ? -5.367 -0.027 -10.945 1 98.44 93 GLY A N 1
ATOM 726 C CA . GLY A 1 93 ? -6.402 0.542 -10.102 1 98.44 93 GLY A CA 1
ATOM 727 C C . GLY A 1 93 ? -7.117 -0.493 -9.25 1 98.44 93 GLY A C 1
ATOM 728 O O . GLY A 1 93 ? -7.82 -0.145 -8.305 1 98.44 93 GLY A O 1
ATOM 729 N N . ASP A 1 94 ? -6.953 -1.784 -9.586 1 98.75 94 ASP A N 1
ATOM 730 C CA . ASP A 1 94 ? -7.531 -2.838 -8.758 1 98.75 94 ASP A CA 1
ATOM 731 C C . ASP A 1 94 ? -6.715 -3.055 -7.488 1 98.75 94 ASP A C 1
ATOM 733 O O . ASP A 1 94 ? -5.508 -2.811 -7.473 1 98.75 94 ASP A O 1
ATOM 737 N N . TYR A 1 95 ? -7.348 -3.449 -6.43 1 98.88 95 TYR A N 1
ATOM 738 C CA . TYR A 1 95 ? -6.711 -3.84 -5.18 1 98.88 95 TYR A CA 1
ATOM 739 C C . TYR A 1 95 ? -7.176 -5.223 -4.738 1 98.88 95 TYR A C 1
ATOM 741 O O . TYR A 1 95 ? -8.25 -5.68 -5.137 1 98.88 95 TYR A O 1
ATOM 749 N N . LEU A 1 96 ? -6.348 -5.93 -3.963 1 98.94 96 LEU A N 1
ATOM 750 C CA . LEU A 1 96 ? -6.668 -7.258 -3.449 1 98.94 96 LEU A CA 1
ATOM 751 C C . LEU A 1 96 ? -6.254 -7.391 -1.986 1 98.94 96 LEU A C 1
ATOM 753 O O . LEU A 1 96 ? -5.207 -6.871 -1.584 1 98.94 96 LEU A O 1
ATOM 757 N N . LEU A 1 97 ? -7.039 -8.07 -1.223 1 98.88 97 LEU A N 1
ATOM 758 C CA . LEU A 1 97 ? -6.613 -8.711 0.016 1 98.88 97 LEU A 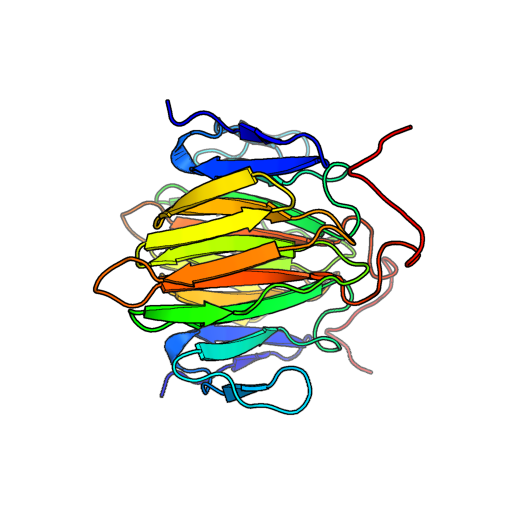CA 1
ATOM 759 C C . LEU A 1 97 ? -6.5 -10.219 -0.166 1 98.88 97 LEU A C 1
ATOM 761 O O . LEU A 1 97 ? -7.492 -10.891 -0.474 1 98.88 97 LEU A O 1
ATOM 765 N N . ILE A 1 98 ? -5.336 -10.75 -0.076 1 98.81 98 ILE A N 1
ATOM 766 C CA . ILE A 1 98 ? -5.105 -12.195 -0.09 1 98.81 98 ILE A CA 1
ATOM 767 C C . ILE A 1 98 ? -4.949 -12.703 1.34 1 98.81 98 ILE A C 1
ATOM 769 O O . ILE A 1 98 ? -3.998 -12.344 2.035 1 98.81 98 ILE A O 1
ATOM 773 N N . PRO A 1 99 ? -5.836 -13.562 1.787 1 98 99 PRO A N 1
ATOM 774 C CA . PRO A 1 99 ? -5.785 -14.008 3.182 1 98 99 PRO A CA 1
ATOM 775 C C . PRO A 1 99 ? -4.562 -14.875 3.479 1 98 99 PRO A C 1
ATOM 777 O O . PRO A 1 99 ? -3.988 -15.469 2.564 1 98 99 PRO A O 1
ATOM 780 N N . PRO A 1 100 ? -4.184 -14.875 4.762 1 97.88 100 PRO A N 1
ATOM 781 C CA . PRO A 1 100 ? -3.053 -15.727 5.129 1 97.88 100 PRO A CA 1
ATOM 782 C C . PRO A 1 100 ? -3.318 -17.203 4.863 1 97.88 100 PRO A C 1
ATOM 784 O O . PRO A 1 100 ? -4.453 -17.672 5.012 1 97.88 100 PRO A O 1
ATOM 787 N N . ASN A 1 101 ? -2.301 -17.875 4.477 1 97.94 101 ASN A N 1
ATOM 788 C CA . ASN A 1 101 ? -2.262 -19.312 4.281 1 97.94 101 ASN A CA 1
ATOM 789 C C . ASN A 1 101 ? -3.131 -19.75 3.104 1 97.94 101 ASN A C 1
ATOM 791 O O . ASN A 1 101 ? -3.367 -20.938 2.904 1 97.94 101 ASN A O 1
ATOM 795 N N . VAL A 1 102 ? -3.674 -18.906 2.318 1 98.12 102 VAL A N 1
ATOM 796 C CA . VAL A 1 102 ? -4.402 -19.25 1.102 1 98.12 102 VAL A CA 1
ATOM 797 C C . VAL A 1 102 ? -3.449 -19.234 -0.091 1 98.12 102 VAL A C 1
ATOM 799 O O . VAL A 1 102 ? -2.734 -18.266 -0.317 1 98.12 102 VAL A O 1
ATOM 802 N N . GLU A 1 103 ? -3.43 -20.328 -0.759 1 98.12 103 GLU A N 1
ATOM 803 C CA . GLU A 1 103 ? -2.547 -20.422 -1.919 1 98.12 103 GLU A CA 1
ATOM 804 C C . GLU A 1 103 ? -2.883 -19.344 -2.953 1 98.12 103 GLU A C 1
ATOM 806 O O . GLU A 1 103 ? -4.055 -19.078 -3.227 1 98.12 103 GLU A O 1
ATOM 811 N N . HIS A 1 104 ? -1.87 -18.734 -3.533 1 98.75 104 HIS A N 1
ATOM 812 C CA . HIS A 1 104 ? -2.092 -17.688 -4.523 1 98.75 104 HIS A CA 1
ATOM 813 C C . HIS A 1 104 ? -0.975 -17.656 -5.559 1 98.75 104 HIS A C 1
ATOM 815 O O . HIS A 1 104 ? 0.125 -18.156 -5.309 1 98.75 104 HIS A O 1
ATOM 821 N N . GLU A 1 105 ? -1.305 -17.188 -6.668 1 98.81 105 GLU A N 1
ATOM 822 C CA . GLU A 1 105 ? -0.471 -17.156 -7.867 1 98.81 105 GLU A CA 1
ATOM 823 C C . GLU A 1 105 ? -0.722 -15.898 -8.68 1 98.81 105 GLU A C 1
ATOM 825 O O . GLU A 1 105 ? -1.857 -15.43 -8.773 1 98.81 105 GLU A O 1
ATOM 830 N N . TYR A 1 106 ? 0.362 -15.367 -9.273 1 98.88 106 TYR A N 1
ATOM 831 C CA . TYR A 1 106 ? 0.255 -14.203 -10.156 1 98.88 106 TYR A CA 1
ATOM 832 C C . TYR A 1 106 ? 0.744 -14.539 -11.555 1 98.88 106 TYR A C 1
ATOM 834 O O . TYR A 1 106 ? 1.837 -15.086 -11.727 1 98.88 106 TYR A O 1
ATOM 842 N N . VAL A 1 107 ? -0.003 -14.172 -12.523 1 98.88 107 VAL A N 1
ATOM 843 C CA . VAL A 1 107 ? 0.38 -14.398 -13.914 1 98.88 107 VAL A CA 1
ATOM 844 C C . VAL A 1 107 ? 0.154 -13.125 -14.727 1 98.88 107 VAL A C 1
ATOM 846 O O . VAL A 1 107 ? -0.902 -12.492 -14.625 1 98.88 107 VAL A O 1
ATOM 849 N N . ASN A 1 108 ? 1.182 -12.719 -15.508 1 98.88 108 ASN A N 1
ATOM 850 C CA . ASN A 1 108 ? 0.975 -11.656 -16.484 1 98.88 108 ASN A CA 1
ATOM 851 C C . ASN A 1 108 ? 0.449 -12.203 -17.812 1 98.88 108 ASN A C 1
ATOM 853 O O . ASN A 1 108 ? 1.21 -12.773 -18.594 1 98.88 108 ASN A O 1
ATOM 857 N N . VAL A 1 109 ? -0.79 -11.945 -18.016 1 97.94 109 VAL A N 1
ATOM 858 C CA . VAL A 1 109 ? -1.422 -12.469 -19.219 1 97.94 109 VAL A CA 1
ATOM 859 C C . VAL A 1 109 ? -1.489 -11.383 -20.281 1 97.94 109 VAL A C 1
ATOM 861 O O . VAL A 1 109 ? -2.076 -11.586 -21.344 1 97.94 109 VAL A O 1
ATOM 864 N N . GLY A 1 110 ? -1.06 -10.227 -19.953 1 97.62 110 GLY A N 1
ATOM 865 C CA . GLY A 1 110 ? -1.087 -9.102 -20.875 1 97.62 110 GLY A CA 1
ATOM 866 C C . GLY A 1 110 ? 0.174 -8.992 -21.719 1 97.62 110 GLY A C 1
ATOM 867 O O . GLY A 1 110 ? 1.019 -9.883 -21.703 1 97.62 110 GLY A O 1
ATOM 868 N N . ASN A 1 111 ? 0.269 -7.852 -22.453 1 98 111 ASN A N 1
ATOM 869 C CA . ASN A 1 111 ? 1.392 -7.641 -23.359 1 98 111 ASN A CA 1
ATOM 870 C C . ASN A 1 111 ? 2.336 -6.562 -22.844 1 98 111 ASN A C 1
ATOM 872 O O . ASN A 1 111 ? 3.32 -6.223 -23.5 1 98 111 ASN A O 1
ATOM 876 N N . GLU A 1 112 ? 2.037 -5.961 -21.766 1 98.69 112 GLU A N 1
ATOM 877 C CA . GLU A 1 112 ? 2.924 -5.031 -21.078 1 98.69 112 GLU A CA 1
ATOM 878 C C . GLU A 1 112 ? 3.252 -5.52 -19.672 1 98.69 112 GLU A C 1
ATOM 880 O O . GLU A 1 112 ? 2.686 -6.512 -19.203 1 98.69 112 GLU A O 1
ATOM 885 N N . ASP A 1 113 ? 4.137 -4.891 -19.062 1 98.88 113 ASP A N 1
ATOM 886 C CA . ASP A 1 113 ? 4.5 -5.266 -17.688 1 98.88 113 ASP A CA 1
ATOM 887 C C . ASP A 1 113 ? 3.297 -5.168 -16.75 1 98.88 113 ASP A C 1
ATOM 889 O O . ASP A 1 113 ? 2.514 -4.223 -16.844 1 98.88 113 ASP A O 1
ATOM 893 N N . PHE A 1 114 ? 3.09 -6.188 -15.992 1 98.88 114 PHE A N 1
ATOM 894 C CA . PHE A 1 114 ? 2.15 -6.211 -14.875 1 98.88 114 PHE A CA 1
ATOM 895 C C . PHE A 1 114 ? 2.834 -5.793 -13.578 1 98.88 114 PHE A C 1
ATOM 897 O O . PHE A 1 114 ? 3.709 -6.5 -13.078 1 98.88 114 PHE A O 1
ATOM 904 N N . GLU A 1 115 ? 2.479 -4.586 -13.031 1 98.94 115 GLU A N 1
ATOM 905 C CA . GLU A 1 115 ? 3.143 -4.004 -11.867 1 98.94 115 GLU A CA 1
ATOM 906 C C . GLU A 1 115 ? 2.146 -3.738 -10.742 1 98.94 115 GLU A C 1
ATOM 908 O O . GLU A 1 115 ? 1.049 -3.234 -10.984 1 98.94 115 GLU A O 1
ATOM 913 N N . PHE A 1 116 ? 2.555 -4.125 -9.562 1 98.94 116 PHE A N 1
ATOM 914 C CA . PHE A 1 116 ? 1.657 -3.861 -8.445 1 98.94 116 PHE A CA 1
ATOM 915 C C . PHE A 1 116 ? 2.445 -3.629 -7.16 1 98.94 116 PHE A C 1
ATOM 917 O O . PHE A 1 116 ? 3.555 -4.145 -7.008 1 98.94 116 PHE A O 1
ATOM 924 N N . ILE A 1 117 ? 1.887 -2.795 -6.281 1 98.94 117 ILE A N 1
ATOM 925 C CA . ILE A 1 117 ? 2.354 -2.666 -4.902 1 98.94 117 ILE A CA 1
ATOM 926 C C . ILE A 1 117 ? 1.898 -3.875 -4.09 1 98.94 117 ILE A C 1
ATOM 928 O O . ILE A 1 117 ? 0.756 -4.324 -4.219 1 98.94 117 ILE A O 1
ATOM 932 N N . CYS A 1 118 ? 2.77 -4.371 -3.301 1 98.88 118 CYS A N 1
ATOM 933 C CA . CYS A 1 118 ? 2.469 -5.449 -2.365 1 98.88 118 CYS A CA 1
ATOM 934 C C . CYS A 1 118 ? 2.875 -5.07 -0.946 1 98.88 118 CYS A C 1
ATOM 936 O O . CYS A 1 118 ? 4.035 -4.734 -0.696 1 98.88 118 CYS A O 1
ATOM 938 N N . VAL A 1 119 ? 1.926 -5.102 -0.05 1 98.69 119 VAL A N 1
ATOM 939 C CA . VAL A 1 119 ? 2.145 -4.82 1.365 1 98.69 119 VAL A CA 1
ATOM 940 C C . VAL A 1 119 ? 1.935 -6.094 2.184 1 98.69 119 VAL A C 1
ATOM 942 O O . VAL A 1 119 ? 0.929 -6.789 2.018 1 98.69 119 VAL A O 1
ATOM 945 N N . ILE A 1 120 ? 2.867 -6.344 3.08 1 98.12 120 ILE A N 1
ATOM 946 C CA . ILE A 1 120 ? 2.756 -7.488 3.979 1 98.12 120 ILE A CA 1
ATOM 947 C C . ILE A 1 120 ? 3.088 -7.059 5.406 1 98.12 120 ILE A C 1
ATOM 949 O O . ILE A 1 120 ? 3.875 -6.129 5.613 1 98.12 120 ILE A O 1
ATOM 953 N N . PRO A 1 121 ? 2.471 -7.766 6.375 1 96.38 121 PRO A N 1
ATOM 954 C CA . PRO A 1 121 ? 2.898 -7.512 7.754 1 96.38 121 PRO A CA 1
ATOM 955 C C . PRO A 1 121 ? 4.34 -7.945 8.016 1 96.38 121 PRO A C 1
ATOM 957 O O . PRO A 1 121 ? 4.848 -8.844 7.34 1 96.38 121 PRO A O 1
ATOM 960 N N . SER A 1 122 ? 4.93 -7.309 8.977 1 93.62 122 SER A N 1
ATOM 961 C CA . SER A 1 122 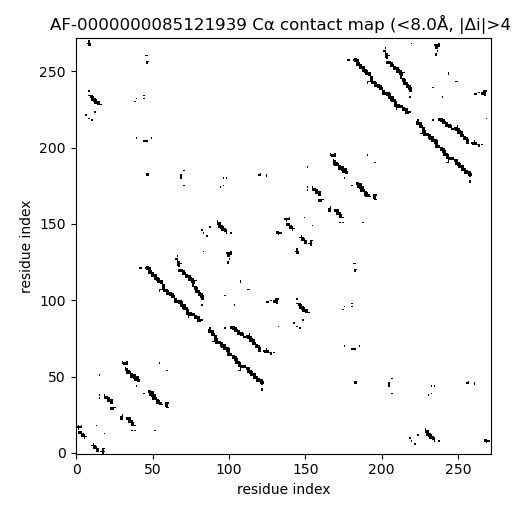? 6.328 -7.594 9.281 1 93.62 122 SER A CA 1
ATOM 962 C C . SER A 1 122 ? 6.477 -8.953 9.961 1 93.62 122 SER A C 1
ATOM 964 O O . SER A 1 122 ? 7.586 -9.484 10.055 1 93.62 122 SER A O 1
ATOM 966 N N . LYS A 1 123 ? 5.402 -9.422 10.445 1 92 123 LYS A N 1
ATOM 967 C CA . LYS A 1 123 ? 5.398 -10.727 11.102 1 92 123 LYS A CA 1
ATOM 968 C C . 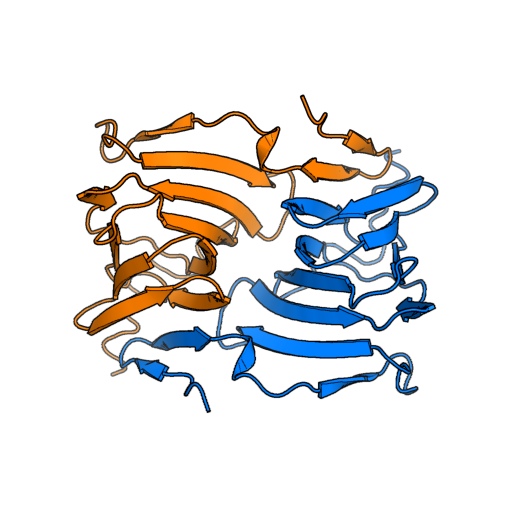LYS A 1 123 ? 4.207 -11.562 10.641 1 92 123 LYS A C 1
ATOM 970 O O . LYS A 1 123 ? 3.221 -11.023 10.141 1 92 123 LYS A O 1
ATOM 975 N N . ALA A 1 124 ? 4.371 -12.859 10.883 1 95 124 ALA A N 1
ATOM 976 C CA . ALA A 1 124 ? 3.229 -13.734 10.656 1 95 124 ALA A CA 1
ATOM 977 C C . ALA A 1 124 ? 2.002 -13.25 11.422 1 95 124 ALA A C 1
ATOM 979 O O . ALA A 1 124 ? 2.113 -12.82 12.578 1 95 124 ALA A O 1
ATOM 980 N N . THR A 1 125 ? 0.926 -13.344 10.727 1 94.81 125 THR A N 1
ATOM 981 C CA . THR A 1 125 ? -0.268 -12.828 11.383 1 94.81 125 THR A CA 1
ATOM 982 C C . THR A 1 125 ? -1.12 -13.961 11.938 1 94.81 125 THR A C 1
ATOM 984 O O . THR A 1 125 ? -2.062 -13.727 12.695 1 94.81 125 THR A O 1
ATOM 987 N N . VAL A 1 126 ? -0.804 -15.164 11.43 1 95.19 126 VAL A N 1
ATOM 988 C CA . VAL A 1 126 ? -1.528 -16.344 11.906 1 95.19 126 VAL A CA 1
ATOM 989 C C . VAL A 1 126 ? -0.569 -17.516 12.031 1 95.19 126 VAL A C 1
ATOM 991 O O . VAL A 1 126 ? 0.578 -17.453 11.586 1 95.19 126 VAL A O 1
ATOM 994 N N . ASP A 1 127 ? -1.188 -18.484 12.711 1 94.75 127 ASP A N 1
ATOM 995 C CA . ASP A 1 127 ? -0.463 -19.75 12.727 1 94.75 127 ASP A CA 1
ATOM 996 C C . ASP A 1 127 ? -0.573 -20.453 11.375 1 94.75 127 ASP A C 1
ATOM 998 O O . ASP A 1 127 ? -1.565 -20.297 10.664 1 94.75 127 ASP A O 1
ATOM 1002 N N . GLU A 1 128 ? 0.419 -21.312 11.141 1 92.19 128 GLU A N 1
ATOM 1003 C CA . GLU A 1 128 ? 0.454 -22.031 9.875 1 92.19 128 GLU A CA 1
ATOM 1004 C C . GLU A 1 128 ? -0.748 -22.953 9.734 1 92.19 128 GLU A C 1
ATOM 1006 O O . GLU A 1 128 ? -1.118 -23.328 8.617 1 92.19 128 GLU A O 1
ATOM 1011 N N . LYS A 1 129 ? -1.36 -23.297 10.82 1 92.69 129 LYS A N 1
ATOM 1012 C CA . LYS A 1 129 ? -2.475 -24.234 10.797 1 92.69 129 LYS A CA 1
ATOM 1013 C C . LYS A 1 129 ? -3.787 -23.531 10.477 1 92.69 129 LYS A C 1
ATOM 1015 O O . LYS A 1 129 ? -4.781 -24.172 10.141 1 92.69 129 LYS A O 1
ATOM 1020 N N . TYR A 1 130 ? -3.807 -22.203 10.609 1 93.31 130 TYR A N 1
ATOM 1021 C CA . TYR A 1 130 ? -5.008 -21.422 10.336 1 93.31 130 TYR A CA 1
ATOM 1022 C C . TYR A 1 130 ? -5.438 -21.594 8.883 1 93.31 130 TYR A C 1
ATOM 1024 O O . TYR A 1 130 ? -4.621 -21.453 7.965 1 93.31 130 TYR A O 1
ATOM 1032 N N . ASP A 1 131 ? -6.711 -21.969 8.633 1 92.69 131 ASP A N 1
ATOM 1033 C CA . ASP A 1 131 ? -7.262 -22.141 7.293 1 92.69 131 ASP A CA 1
ATOM 1034 C C . ASP A 1 131 ? -8.5 -21.266 7.094 1 92.69 131 ASP A C 1
ATOM 1036 O O . ASP A 1 131 ? -9.609 -21.656 7.449 1 92.69 131 ASP A O 1
ATOM 1040 N N . PRO A 1 132 ? -8.328 -20.219 6.434 1 92.5 132 PRO A N 1
ATOM 1041 C CA . PRO A 1 132 ? -9.477 -19.328 6.293 1 92.5 132 PRO A CA 1
ATOM 1042 C C . PRO A 1 132 ? -10.453 -19.781 5.215 1 92.5 132 PRO A C 1
ATOM 1044 O O . PRO A 1 132 ? -11.562 -19.25 5.121 1 92.5 132 PRO A O 1
ATOM 1047 N N . CYS A 1 133 ? -10.008 -20.703 4.391 1 90.44 133 CYS A N 1
ATOM 1048 C CA . CYS A 1 133 ? -10.898 -21.156 3.33 1 90.44 133 CYS A CA 1
ATOM 1049 C C . CYS A 1 133 ? -11.977 -22.078 3.885 1 90.44 133 CYS A C 1
ATOM 1051 O O . CYS A 1 133 ? -12.992 -22.328 3.229 1 90.44 133 CYS A O 1
ATOM 1053 N N . ASN A 1 134 ? -11.562 -22.75 4.816 1 79.94 134 ASN A N 1
ATOM 1054 C CA . ASN A 1 134 ? -12.516 -23.672 5.418 1 79.94 134 ASN A CA 1
ATOM 1055 C C . ASN A 1 134 ? -13.109 -23.109 6.707 1 79.94 134 ASN A C 1
ATOM 1057 O O . ASN A 1 134 ? -12.609 -23.391 7.797 1 79.94 134 ASN A O 1
ATOM 1061 N N . LYS A 1 135 ? -13.609 -22.016 6.637 1 60.62 135 LYS A N 1
ATOM 1062 C CA . LYS A 1 135 ? -14.234 -21.547 7.871 1 60.62 135 LYS A CA 1
ATOM 1063 C C . LYS A 1 135 ? -15.156 -22.609 8.461 1 60.62 135 LYS A C 1
ATOM 1065 O O . LYS A 1 135 ? -16.156 -22.969 7.848 1 60.62 135 LYS A O 1
ATOM 1070 N N . SER A 1 136 ? -14.508 -23.609 8.883 1 39.53 136 SER A N 1
ATOM 1071 C CA . SER A 1 136 ? -15.422 -24.484 9.609 1 39.53 136 SER A CA 1
ATOM 1072 C C . SER A 1 136 ? -16.188 -23.719 10.688 1 39.53 136 SER A C 1
ATOM 1074 O O . SER A 1 136 ? -15.648 -22.781 11.281 1 39.53 136 SER A O 1
ATOM 1076 N N . MET B 1 1 ? -20.547 0.042 -11.703 1 41.66 1 MET B N 1
ATOM 1077 C CA . MET B 1 1 ? -19.797 0.436 -10.516 1 41.66 1 MET B CA 1
ATOM 1078 C C . MET B 1 1 ? -18.859 -0.682 -10.07 1 41.66 1 MET B C 1
ATOM 1080 O O . MET B 1 1 ? -19.266 -1.843 -9.984 1 41.66 1 MET B O 1
ATOM 1084 N N . ALA B 1 2 ? -17.688 -0.579 -10.305 1 56.31 2 ALA B N 1
ATOM 1085 C CA . ALA B 1 2 ? -16.875 -1.783 -10.203 1 56.31 2 ALA B CA 1
ATOM 1086 C C . ALA B 1 2 ? -17.031 -2.434 -8.828 1 56.31 2 ALA B C 1
ATOM 1088 O O . ALA B 1 2 ? -16.891 -1.767 -7.801 1 56.31 2 ALA B O 1
ATOM 1089 N N . VAL B 1 3 ? -17.672 -3.512 -8.773 1 80 3 VAL B N 1
ATOM 1090 C CA . VAL B 1 3 ? -18.125 -4.293 -7.625 1 80 3 VAL B CA 1
ATOM 1091 C C . VAL B 1 3 ? -16.938 -4.922 -6.922 1 80 3 VAL B C 1
ATOM 1093 O O . VAL B 1 3 ? -16.016 -5.426 -7.574 1 80 3 VAL B O 1
ATOM 1096 N N . VAL B 1 4 ? -16.828 -4.547 -5.656 1 93.25 4 VAL B N 1
ATOM 1097 C CA . VAL B 1 4 ? -15.906 -5.262 -4.781 1 93.25 4 VAL B CA 1
ATOM 1098 C C . VAL B 1 4 ? -16.344 -6.715 -4.641 1 93.25 4 VAL B C 1
ATOM 1100 O O . VAL B 1 4 ? -17.516 -6.988 -4.352 1 93.25 4 VAL B O 1
ATOM 1103 N N . ARG B 1 5 ? -15.5 -7.625 -4.945 1 96.31 5 ARG B N 1
ATOM 1104 C CA . ARG B 1 5 ? -15.758 -9.055 -4.812 1 96.31 5 ARG B CA 1
ATOM 1105 C C . ARG B 1 5 ? -15.117 -9.609 -3.541 1 96.31 5 ARG B C 1
ATOM 1107 O O . ARG B 1 5 ? -13.961 -9.312 -3.236 1 96.31 5 ARG B O 1
ATOM 1114 N N . ARG B 1 6 ? -15.906 -10.352 -2.85 1 95.31 6 ARG B N 1
ATOM 1115 C CA . ARG B 1 6 ? -15.43 -11.078 -1.678 1 95.31 6 ARG B CA 1
ATOM 1116 C C . ARG B 1 6 ? -15.508 -12.586 -1.897 1 95.31 6 ARG B C 1
ATOM 1118 O O . ARG B 1 6 ? -16.578 -13.117 -2.197 1 95.31 6 ARG B O 1
ATOM 1125 N N . GLY B 1 7 ? -14.305 -13.172 -1.823 1 95.31 7 GLY B N 1
ATOM 1126 C CA . GLY B 1 7 ? -14.242 -14.586 -2.131 1 95.31 7 GLY B CA 1
ATOM 1127 C C . GLY B 1 7 ? -14.438 -15.469 -0.913 1 95.31 7 GLY B C 1
ATOM 1128 O O . GLY B 1 7 ? -14.523 -14.977 0.213 1 95.31 7 GLY B O 1
ATOM 1129 N N . PRO B 1 8 ? -14.484 -16.766 -1.096 1 94 8 PRO B N 1
ATOM 1130 C CA . PRO B 1 8 ? -14.852 -17.719 -0.04 1 94 8 PRO B CA 1
ATOM 1131 C C . PRO B 1 8 ? -13.797 -17.828 1.054 1 94 8 PRO B C 1
ATOM 1133 O O . PRO B 1 8 ? -14.102 -18.219 2.182 1 94 8 PRO B O 1
ATOM 1136 N N . CYS B 1 9 ? -12.586 -17.547 0.803 1 95.75 9 CYS B N 1
ATOM 1137 C CA . CYS B 1 9 ? -11.531 -17.703 1.798 1 95.75 9 CYS B CA 1
ATOM 1138 C C . CYS B 1 9 ? -11.297 -16.391 2.551 1 95.75 9 CYS B C 1
ATOM 1140 O O . CYS B 1 9 ? -10.406 -16.328 3.406 1 95.75 9 CYS B O 1
ATOM 1142 N N . GLY B 1 10 ? -12.062 -15.312 2.182 1 95.62 10 GLY B N 1
ATOM 1143 C CA . GLY B 1 10 ? -11.891 -14.023 2.832 1 95.62 10 GLY B CA 1
ATOM 1144 C C . GLY B 1 10 ? -11.148 -13.016 1.975 1 95.62 10 GLY B C 1
ATOM 1145 O O . GLY B 1 10 ? -10.898 -11.891 2.406 1 95.62 10 GLY B O 1
ATOM 1146 N N . GLU B 1 11 ? -10.789 -13.445 0.777 1 97.81 11 GLU B N 1
ATOM 1147 C CA . GLU B 1 11 ? -10.109 -12.508 -0.117 1 97.81 11 GLU B CA 1
ATOM 1148 C C . GLU B 1 11 ? -11.055 -11.414 -0.594 1 97.81 11 GLU B C 1
ATOM 1150 O O . GLU B 1 11 ? -12.273 -11.617 -0.659 1 97.81 11 GLU B O 1
ATOM 1155 N N . ILE B 1 12 ? -10.547 -10.32 -0.849 1 98.44 12 ILE B N 1
ATOM 1156 C CA . ILE B 1 12 ? -11.25 -9.156 -1.371 1 98.44 12 ILE B CA 1
ATOM 1157 C C . ILE B 1 12 ? -10.57 -8.68 -2.652 1 98.44 12 ILE B C 1
ATOM 1159 O O . ILE B 1 12 ? -9.344 -8.562 -2.709 1 98.44 12 ILE B O 1
ATOM 1163 N N . VAL B 1 13 ? -11.297 -8.43 -3.688 1 98.62 13 VAL B N 1
ATOM 1164 C CA . VAL B 1 13 ? -10.789 -7.898 -4.953 1 98.62 13 VAL B CA 1
ATOM 1165 C C . VAL B 1 13 ? -11.734 -6.824 -5.477 1 98.62 13 VAL B C 1
ATOM 1167 O O . VAL B 1 13 ? -12.953 -7.031 -5.531 1 98.62 13 VAL B O 1
ATOM 1170 N N . GLY B 1 14 ? -11.266 -5.711 -5.824 1 98.25 14 GLY B N 1
ATOM 1171 C CA . GLY B 1 14 ? -12.078 -4.641 -6.379 1 98.25 14 GLY B CA 1
ATOM 1172 C C . GLY B 1 14 ? -11.25 -3.541 -7.023 1 98.25 14 GLY B C 1
ATOM 1173 O O . GLY B 1 14 ? -10.016 -3.572 -6.973 1 98.25 14 GLY B O 1
ATOM 1174 N N . ASN B 1 15 ? -11.906 -2.627 -7.676 1 98.62 15 ASN B N 1
ATOM 1175 C CA . ASN B 1 15 ? -11.281 -1.397 -8.156 1 98.62 15 ASN B CA 1
ATOM 1176 C C . ASN B 1 15 ? -11.508 -0.241 -7.184 1 98.62 15 ASN B C 1
ATOM 1178 O O . ASN B 1 15 ? -12.617 -0.043 -6.695 1 98.62 15 ASN B O 1
ATOM 1182 N N . TYR B 1 16 ? -10.438 0.496 -6.926 1 98.19 16 TYR B N 1
ATOM 1183 C CA . TYR B 1 16 ? -10.547 1.5 -5.871 1 98.19 16 TYR B CA 1
ATOM 1184 C C . TYR B 1 16 ? -11.562 2.572 -6.25 1 98.19 16 TYR B C 1
ATOM 1186 O O . TYR B 1 16 ? -12.188 3.182 -5.379 1 98.19 16 TYR B O 1
ATOM 1194 N N . THR B 1 17 ? -11.742 2.809 -7.57 1 97.38 17 THR B N 1
ATOM 1195 C CA . THR B 1 17 ? -12.68 3.846 -7.996 1 97.38 17 THR B CA 1
ATOM 1196 C C . THR B 1 17 ? -14.117 3.418 -7.727 1 97.38 17 THR B C 1
ATOM 1198 O O . THR B 1 17 ? -15.031 4.246 -7.766 1 97.38 17 THR B O 1
ATOM 1201 N N . GLY B 1 18 ? -14.312 2.148 -7.508 1 97.12 18 GLY B N 1
ATOM 1202 C CA . GLY B 1 18 ? -15.641 1.657 -7.172 1 97.12 18 GLY B CA 1
ATOM 1203 C C . GLY B 1 18 ? -15.938 1.712 -5.688 1 97.12 18 GLY B C 1
ATOM 1204 O O . GLY B 1 18 ? -17.062 1.419 -5.262 1 97.12 18 GLY B O 1
ATOM 1205 N N . VAL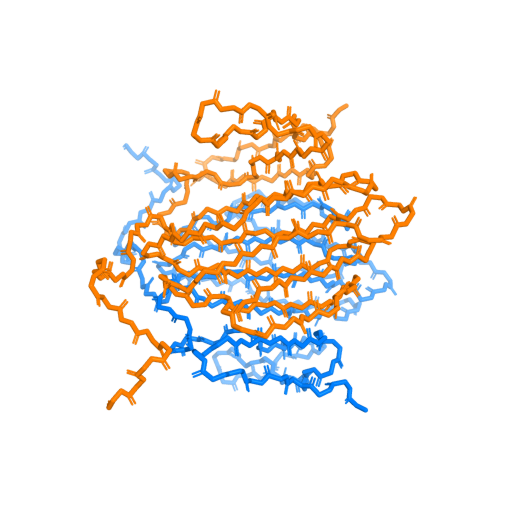 B 1 19 ? -14.953 1.953 -4.867 1 97.88 19 VAL B N 1
ATOM 1206 C CA . VAL B 1 19 ? -15.125 2.109 -3.426 1 97.88 19 VAL B CA 1
ATOM 1207 C C . VAL B 1 19 ? -15.625 3.52 -3.115 1 97.88 19 VAL B C 1
ATOM 1209 O O . VAL B 1 19 ? -15.07 4.504 -3.611 1 97.88 19 VAL B O 1
ATOM 1212 N N . SER B 1 20 ? -16.672 3.668 -2.33 1 97.19 20 SER B N 1
ATOM 1213 C CA . SER B 1 20 ? -17.266 4.965 -2.02 1 97.19 20 SER B CA 1
ATOM 1214 C C . SER B 1 20 ? -16.266 5.863 -1.287 1 97.19 20 SER B C 1
ATOM 1216 O O . SER B 1 20 ? -15.539 5.402 -0.408 1 97.19 20 SER B O 1
ATOM 1218 N N . GLU B 1 21 ? -16.297 7.086 -1.673 1 98.06 21 GLU B N 1
ATOM 1219 C CA . GLU B 1 21 ? -15.539 8.086 -0.922 1 98.06 21 GLU B CA 1
ATOM 1220 C C . GLU B 1 21 ? -16.266 8.477 0.362 1 98.06 21 GLU B C 1
ATOM 1222 O O . GLU B 1 21 ? -17.5 8.602 0.376 1 98.06 21 GLU B O 1
ATOM 1227 N N . GLU B 1 22 ? -15.492 8.648 1.343 1 98.44 22 GLU B N 1
ATOM 1228 C CA . GLU B 1 22 ? -16 9.164 2.609 1 98.44 22 GLU B CA 1
ATOM 1229 C C . GLU B 1 22 ? -15.32 10.477 2.986 1 98.44 22 GLU B C 1
ATOM 1231 O O . GLU B 1 22 ? -14.18 10.719 2.596 1 98.44 22 GLU B O 1
ATOM 1236 N N . LYS B 1 23 ? -16.047 11.312 3.666 1 98.25 23 LYS B N 1
ATOM 1237 C CA . LYS B 1 23 ? -15.438 12.531 4.203 1 98.25 23 LYS B CA 1
ATOM 1238 C C . LYS B 1 23 ? -14.422 12.211 5.293 1 98.25 23 LYS B C 1
ATOM 1240 O O . LYS B 1 23 ? -14.602 11.25 6.051 1 98.25 23 LYS B O 1
ATOM 1245 N N . VAL B 1 24 ? -13.406 13.031 5.316 1 98.56 24 VAL B N 1
ATOM 1246 C CA . VAL B 1 24 ? -12.414 12.883 6.379 1 98.56 24 VAL B CA 1
ATOM 1247 C C . VAL B 1 24 ? -12.727 13.852 7.52 1 98.56 24 VAL B C 1
ATOM 1249 O O . VAL B 1 24 ? -12.883 15.055 7.301 1 98.56 24 VAL B O 1
ATOM 1252 N N . VAL B 1 25 ? -12.805 13.328 8.703 1 97.75 25 VAL B N 1
ATOM 1253 C CA . VAL B 1 25 ? -13.125 14.125 9.883 1 97.75 25 VAL B CA 1
ATOM 1254 C C . VAL B 1 25 ? -11.953 14.086 10.867 1 97.75 25 VAL B C 1
ATOM 1256 O O . VAL B 1 25 ? -11.492 13.008 11.242 1 97.75 25 VAL B O 1
ATOM 1259 N N . MET B 1 26 ? -11.461 15.172 11.219 1 96.38 26 MET B N 1
ATOM 1260 C CA . MET B 1 26 ? -10.414 15.312 12.234 1 96.38 26 MET B CA 1
ATOM 1261 C C . MET B 1 26 ? -10.867 16.25 13.344 1 96.38 26 MET B C 1
ATOM 1263 O O . MET B 1 26 ? -11.328 17.375 13.078 1 96.38 26 MET B O 1
ATOM 1267 N N . ASN B 1 27 ? -10.727 15.773 14.57 1 94.31 27 ASN B N 1
ATOM 1268 C CA . ASN B 1 27 ? -11.164 16.562 15.719 1 94.31 27 ASN B CA 1
ATOM 1269 C C . ASN B 1 27 ? -12.578 17.094 15.523 1 94.31 27 ASN B C 1
ATOM 1271 O O . ASN B 1 27 ? -12.828 18.297 15.68 1 94.31 27 ASN B O 1
ATOM 1275 N N . ASN B 1 28 ? -13.406 16.25 14.922 1 94.38 28 ASN B N 1
ATOM 1276 C CA . ASN B 1 28 ? -14.836 16.469 14.75 1 94.38 28 ASN B CA 1
ATOM 1277 C C . ASN B 1 28 ? -15.117 17.516 13.664 1 94.38 28 ASN B C 1
ATOM 1279 O O . ASN B 1 28 ? -16.172 18.141 13.656 1 94.38 28 ASN B O 1
ATOM 1283 N N . VAL B 1 29 ? -14.172 17.828 12.977 1 96.88 29 VAL B N 1
ATOM 1284 C CA . VAL B 1 29 ? -14.359 18.75 11.867 1 96.88 29 VAL B CA 1
ATOM 1285 C C . VAL B 1 29 ? -14.109 18.031 10.539 1 96.88 29 VAL B C 1
ATOM 1287 O O . VAL B 1 29 ? -13.062 17.406 10.359 1 96.88 29 VAL B O 1
ATOM 1290 N N . GLU B 1 30 ? -15.047 18.172 9.68 1 98 30 GLU B N 1
ATOM 1291 C CA . GLU B 1 30 ? -14.875 17.625 8.336 1 98 30 GLU B CA 1
ATOM 1292 C C . GLU B 1 30 ? -13.859 18.438 7.543 1 98 30 GLU B C 1
ATOM 1294 O O . GLU B 1 30 ? -13.945 19.672 7.484 1 98 30 GLU B O 1
ATOM 1299 N N . LEU B 1 31 ? -12.922 17.766 6.949 1 98.56 31 LEU B N 1
ATOM 1300 C CA . LEU B 1 31 ? -11.93 18.453 6.133 1 98.56 31 LEU B CA 1
ATOM 1301 C C . LEU B 1 31 ? -12.469 18.734 4.734 1 98.56 31 LEU B C 1
ATOM 1303 O O . LEU B 1 31 ? -12.875 17.797 4.031 1 98.56 31 LEU B O 1
ATOM 1307 N N . LYS B 1 32 ? -12.453 19.969 4.359 1 98.19 32 LYS B N 1
ATOM 1308 C CA . LYS B 1 32 ? -12.945 20.344 3.035 1 98.19 32 LYS B CA 1
ATOM 1309 C C . LYS B 1 32 ? -12 19.859 1.942 1 98.19 32 LYS B C 1
ATOM 1311 O O . LYS B 1 32 ? -10.789 20.078 2.023 1 98.19 32 LYS B O 1
ATOM 1316 N N . GLY B 1 33 ? -12.531 19.188 0.939 1 98.81 33 GLY B N 1
ATOM 1317 C CA . GLY B 1 33 ? -11.766 18.812 -0.233 1 98.81 33 GLY B CA 1
ATOM 1318 C C . GLY B 1 33 ? -10.883 17.594 0.002 1 98.81 33 GLY B C 1
ATOM 1319 O O . GLY B 1 33 ? -9.953 17.344 -0.768 1 98.81 33 GLY B O 1
ATOM 1320 N N . VAL B 1 34 ? -11.062 16.953 1.122 1 98.88 34 VAL B N 1
ATOM 1321 C CA . VAL B 1 34 ? -10.297 15.75 1.426 1 98.88 34 VAL B CA 1
ATOM 1322 C C . VAL B 1 34 ? -11.227 14.547 1.521 1 98.88 34 VAL B C 1
ATOM 1324 O O . VAL B 1 34 ? -12.234 14.586 2.238 1 98.88 34 VAL B O 1
ATOM 1327 N N . TRP B 1 35 ? -10.891 13.523 0.801 1 98.88 35 TRP B N 1
ATOM 1328 C CA . TRP B 1 35 ? -11.727 12.328 0.729 1 98.88 35 TRP B CA 1
ATOM 1329 C C . TRP B 1 35 ? -10.898 11.07 0.98 1 98.88 35 TRP B C 1
ATOM 1331 O O . TRP B 1 35 ? -9.695 11.055 0.713 1 98.88 35 TRP B O 1
ATOM 1341 N N . ILE B 1 36 ? -11.617 10.062 1.487 1 98.81 36 ILE B N 1
ATOM 1342 C CA . ILE B 1 36 ? -10.93 8.805 1.788 1 98.81 36 ILE B CA 1
ATOM 1343 C C . ILE B 1 36 ? -11.75 7.629 1.26 1 98.81 36 ILE B C 1
ATOM 1345 O O . ILE B 1 36 ? -12.977 7.629 1.356 1 98.81 36 ILE B O 1
ATOM 1349 N N . ARG B 1 37 ? -11.164 6.688 0.531 1 98.56 37 ARG B N 1
ATOM 1350 C CA . ARG B 1 37 ? -11.711 5.375 0.204 1 98.56 37 ARG B CA 1
ATOM 1351 C C . ARG B 1 37 ? -11.047 4.281 1.029 1 98.56 37 ARG B C 1
ATOM 1353 O O . ARG B 1 37 ? -9.828 4.09 0.947 1 98.56 37 ARG B O 1
ATOM 1360 N N . TRP B 1 38 ? -11.773 3.578 1.832 1 98.38 38 TRP B N 1
ATOM 1361 C CA . TRP B 1 38 ? -11.25 2.459 2.607 1 98.38 38 TRP B CA 1
ATOM 1362 C C . TRP B 1 38 ? -11.234 1.18 1.775 1 98.38 38 TRP B C 1
ATOM 1364 O O . TRP B 1 38 ? -12.281 0.556 1.569 1 98.38 38 TRP B O 1
ATOM 1374 N N . LEU B 1 39 ? -10.039 0.78 1.336 1 98.56 39 LEU B N 1
ATOM 1375 C CA . LEU B 1 39 ? -9.914 -0.395 0.48 1 98.56 39 LEU B CA 1
ATOM 1376 C C . LEU B 1 39 ? -9.898 -1.674 1.311 1 98.56 39 LEU B C 1
ATOM 1378 O O . LEU B 1 39 ? -10.625 -2.623 1.014 1 98.56 39 LEU B O 1
ATOM 1382 N N . ILE B 1 40 ? -9.008 -1.733 2.268 1 98.25 40 ILE B N 1
ATOM 1383 C CA . ILE B 1 40 ? -8.883 -2.797 3.256 1 98.25 40 ILE B CA 1
ATOM 1384 C C . ILE B 1 40 ? -8.93 -2.203 4.66 1 98.25 40 ILE B C 1
ATOM 1386 O O . ILE B 1 40 ? -8.039 -1.451 5.055 1 98.25 40 ILE B O 1
ATOM 1390 N N . ARG B 1 41 ? -9.977 -2.5 5.434 1 95.19 41 ARG B N 1
ATOM 1391 C CA . ARG B 1 41 ? -10.148 -1.949 6.773 1 95.19 41 ARG B CA 1
ATOM 1392 C C . ARG B 1 41 ? -9.422 -2.797 7.812 1 95.19 41 ARG B C 1
ATOM 1394 O O . ARG B 1 41 ? -9.109 -3.963 7.562 1 95.19 41 ARG B O 1
ATOM 1401 N N . GLY B 1 42 ? -9.297 -1.997 8.898 1 86.12 42 GLY B N 1
ATOM 1402 C CA . GLY B 1 42 ? -8.883 -2.777 10.055 1 86.12 42 GLY B CA 1
ATOM 1403 C C . GLY B 1 42 ? -9.859 -3.887 10.406 1 86.12 42 GLY B C 1
ATOM 1404 O O . GLY B 1 42 ? -11.07 -3.701 10.32 1 86.12 42 GLY B O 1
ATOM 1405 N N . GLY B 1 43 ? -9.539 -5.113 10.609 1 87.94 43 GLY B N 1
ATOM 1406 C CA . GLY B 1 43 ? -10.398 -6.254 10.883 1 87.94 43 GLY B CA 1
ATOM 1407 C C . GLY B 1 43 ? -10.508 -7.211 9.711 1 87.94 43 GLY B C 1
ATOM 1408 O O . GLY B 1 43 ? -10.766 -8.398 9.898 1 87.94 43 GLY B O 1
ATOM 1409 N N . GLU B 1 44 ? -10.531 -6.516 8.539 1 93 44 GLU B N 1
ATOM 1410 C CA . GLU B 1 44 ? -10.492 -7.371 7.355 1 93 44 GLU B CA 1
ATOM 1411 C C . GLU B 1 44 ? -9.117 -8.008 7.188 1 93 44 GLU B C 1
ATOM 1413 O O . GLU B 1 44 ? -9.016 -9.211 6.941 1 93 44 GLU B O 1
ATOM 1418 N N . ALA B 1 45 ? -8.133 -7.18 7.281 1 94.81 45 ALA B N 1
ATOM 1419 C CA . ALA B 1 45 ? -6.762 -7.656 7.414 1 94.81 45 ALA B CA 1
ATOM 1420 C C . ALA B 1 45 ? -6.301 -7.602 8.867 1 94.81 45 ALA B C 1
ATOM 1422 O O . ALA B 1 45 ? -6.801 -6.797 9.656 1 94.81 45 ALA B O 1
ATOM 1423 N N . ARG B 1 46 ? -5.359 -8.375 9.219 1 92.12 46 ARG B N 1
ATOM 1424 C CA . ARG B 1 46 ? -4.902 -8.461 10.602 1 92.12 46 ARG B CA 1
ATOM 1425 C C . ARG B 1 46 ? -3.734 -7.512 10.859 1 92.12 46 ARG B C 1
ATOM 1427 O O . ARG B 1 46 ? -3.561 -7.012 11.969 1 92.12 46 ARG B O 1
ATOM 1434 N N . GLY B 1 47 ? -3.006 -7.266 9.867 1 95.88 47 GLY B N 1
ATOM 1435 C CA . GLY B 1 47 ? -1.73 -6.613 10.109 1 95.88 47 GLY B CA 1
ATOM 1436 C C . GLY B 1 47 ? -1.708 -5.164 9.664 1 95.88 47 GLY B C 1
ATOM 1437 O O . GLY B 1 47 ? -0.809 -4.406 10.039 1 95.88 47 GLY B O 1
ATOM 1438 N N . PHE B 1 48 ? -2.707 -4.754 8.867 1 97.44 48 PHE B N 1
ATOM 1439 C CA . PHE B 1 48 ? -2.65 -3.4 8.32 1 97.44 48 PHE B CA 1
ATOM 1440 C C . PHE B 1 48 ? -4.012 -2.979 7.781 1 97.44 48 PHE B C 1
ATOM 1442 O O . PHE B 1 48 ? -4.926 -3.799 7.676 1 97.44 48 PHE B O 1
ATOM 1449 N N . ALA B 1 49 ? -4.191 -1.775 7.539 1 98.25 49 ALA B N 1
ATOM 1450 C CA . ALA B 1 49 ? -5.273 -1.202 6.746 1 98.25 49 ALA B CA 1
ATOM 1451 C C . ALA B 1 49 ? -4.727 -0.456 5.531 1 98.25 49 ALA B C 1
ATOM 1453 O O . ALA B 1 49 ? -3.574 -0.017 5.531 1 98.25 49 ALA B O 1
ATOM 1454 N N . MET B 1 50 ? -5.496 -0.392 4.484 1 98.81 50 MET B N 1
ATOM 1455 C CA . MET B 1 50 ? -5.129 0.281 3.242 1 98.81 50 MET B CA 1
ATOM 1456 C C . MET B 1 50 ? -6.25 1.2 2.768 1 98.81 50 MET B C 1
ATOM 1458 O O . MET B 1 50 ? -7.406 0.786 2.697 1 98.81 50 MET B O 1
ATOM 1462 N N . ARG B 1 51 ? -5.883 2.418 2.49 1 98.81 51 ARG B N 1
ATOM 1463 C CA . ARG B 1 51 ? -6.871 3.385 2.027 1 98.81 51 ARG B CA 1
ATOM 1464 C C . ARG B 1 51 ? -6.277 4.312 0.971 1 98.81 51 ARG B C 1
ATOM 1466 O O . ARG B 1 51 ? -5.055 4.406 0.837 1 98.81 51 ARG B O 1
ATOM 1473 N N . VAL B 1 52 ? -7.113 4.898 0.188 1 98.88 52 VAL B N 1
ATOM 1474 C CA . VAL B 1 52 ? -6.711 5.926 -0.769 1 98.88 52 VAL B CA 1
ATOM 1475 C C . VAL B 1 52 ? -7.262 7.281 -0.334 1 98.88 52 VAL B C 1
ATOM 1477 O O . VAL B 1 52 ? -8.461 7.414 -0.061 1 98.88 52 VAL B O 1
ATOM 1480 N N . PHE B 1 53 ? -6.422 8.258 -0.26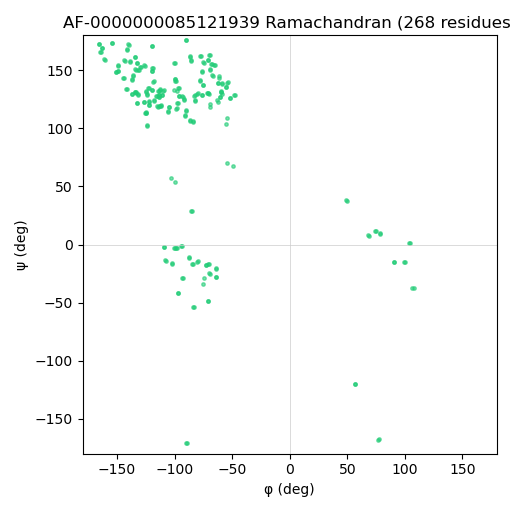1 1 98.94 53 PHE B N 1
ATOM 1481 C CA . PHE B 1 53 ? -6.84 9.641 -0.047 1 98.94 53 PHE B CA 1
ATOM 1482 C C . PHE B 1 53 ? -6.867 10.406 -1.363 1 98.94 53 PHE B C 1
ATOM 1484 O O . PHE B 1 53 ? -6.004 10.211 -2.221 1 98.94 53 PHE B O 1
ATOM 1491 N N . ARG B 1 54 ? -7.797 11.219 -1.488 1 98.94 54 ARG B N 1
ATOM 1492 C CA . ARG B 1 54 ? -7.855 12.227 -2.539 1 98.94 54 ARG B CA 1
ATOM 1493 C C . ARG B 1 54 ? -7.969 13.633 -1.947 1 98.94 54 ARG B C 1
ATOM 1495 O O . ARG B 1 54 ? -8.898 13.922 -1.195 1 98.94 54 ARG B O 1
ATOM 1502 N N . ILE B 1 55 ? -7.055 14.438 -2.227 1 98.94 55 ILE B N 1
ATOM 1503 C CA . ILE B 1 55 ? -7.008 15.812 -1.756 1 98.94 55 ILE B CA 1
ATOM 1504 C C . ILE B 1 55 ? -7.184 16.766 -2.936 1 98.94 55 ILE B C 1
ATOM 1506 O O . ILE B 1 55 ? -6.363 16.781 -3.857 1 98.94 55 ILE B O 1
ATOM 1510 N N . GLU B 1 56 ? -8.195 17.562 -2.906 1 98.94 56 GLU B N 1
ATOM 1511 C CA . GLU B 1 56 ? -8.477 18.516 -3.975 1 98.94 56 GLU B CA 1
ATOM 1512 C C . GLU B 1 56 ? -7.461 19.656 -3.973 1 98.94 56 GLU B C 1
ATOM 1514 O O . GLU B 1 56 ? -6.781 19.891 -2.971 1 98.94 56 GLU B O 1
ATOM 1519 N N . PRO B 1 57 ? -7.371 20.312 -5.172 1 98.88 57 PRO B N 1
ATOM 1520 C CA . PRO B 1 57 ? -6.438 21.438 -5.227 1 98.88 57 PRO B CA 1
ATOM 1521 C C . PRO B 1 57 ? -6.664 22.438 -4.102 1 98.88 57 PRO B C 1
ATOM 1523 O O . PRO B 1 57 ? -7.797 22.875 -3.873 1 98.88 57 PRO B O 1
ATOM 1526 N N . GLY B 1 58 ? -5.605 22.703 -3.385 1 98.62 58 GLY B N 1
ATOM 1527 C CA . GLY B 1 58 ? -5.664 23.703 -2.332 1 98.62 58 GLY B CA 1
ATOM 1528 C C . GLY B 1 58 ? -6.051 23.125 -0.982 1 98.62 58 GLY B C 1
ATOM 1529 O O . GLY B 1 58 ? -5.891 23.781 0.048 1 98.62 58 GLY B O 1
ATOM 1530 N N . ALA B 1 59 ? -6.57 21.922 -0.92 1 98.88 59 ALA B N 1
ATOM 1531 C CA . ALA B 1 59 ? -7.012 21.312 0.331 1 98.88 59 ALA B CA 1
ATOM 1532 C C . ALA B 1 59 ? -5.828 20.797 1.136 1 98.88 59 ALA B C 1
ATOM 1534 O O . ALA B 1 59 ? -4.723 20.656 0.606 1 98.88 59 ALA B O 1
ATOM 1535 N N . VAL B 1 60 ? -6.051 20.547 2.453 1 98.62 60 VAL B N 1
ATOM 1536 C CA . VAL B 1 60 ? -4.98 20.219 3.385 1 98.62 60 VAL B CA 1
ATOM 1537 C C . VAL B 1 60 ? -5.465 19.156 4.371 1 98.62 60 VAL B C 1
ATOM 1539 O O . VAL B 1 60 ? -6.598 19.219 4.852 1 98.62 60 VAL B O 1
ATOM 1542 N N . ILE B 1 61 ? -4.695 18.172 4.598 1 98.81 61 ILE B N 1
ATOM 1543 C CA . ILE B 1 61 ? -4.785 17.422 5.848 1 98.81 61 ILE B CA 1
ATOM 1544 C C . ILE B 1 61 ? -3.861 18.047 6.891 1 98.81 61 ILE B C 1
ATOM 1546 O O . ILE B 1 61 ? -2.637 18 6.754 1 98.81 61 ILE B O 1
ATOM 1550 N N . PRO B 1 62 ? -4.434 18.562 7.898 1 98.62 62 PRO B N 1
ATOM 1551 C CA . PRO B 1 62 ? -3.623 19.344 8.828 1 98.62 62 PRO B CA 1
ATOM 1552 C C . PRO B 1 62 ? -2.646 18.5 9.633 1 98.62 62 PRO B C 1
ATOM 1554 O O . PRO B 1 62 ? -2.818 17.281 9.727 1 98.62 62 PRO B O 1
ATOM 1557 N N . ALA B 1 63 ? -1.681 19.203 10.211 1 98.38 63 ALA B N 1
ATOM 1558 C CA . ALA B 1 63 ? -0.649 18.562 11.016 1 98.38 63 ALA B CA 1
ATOM 1559 C C . ALA B 1 63 ? -1.27 17.719 12.133 1 98.38 63 ALA B C 1
ATOM 1561 O O . ALA B 1 63 ? -2.195 18.172 12.812 1 98.38 63 ALA B O 1
ATOM 1562 N N . HIS B 1 64 ? -0.766 16.5 12.344 1 98.06 64 HIS B N 1
ATOM 1563 C CA . HIS B 1 64 ? -1.216 15.578 13.391 1 98.06 64 HIS B CA 1
ATOM 1564 C C . HIS B 1 64 ? -0.19 14.477 13.633 1 98.06 64 HIS B C 1
ATOM 1566 O O . HIS B 1 64 ? 0.799 14.375 12.906 1 98.06 64 HIS B O 1
ATOM 1572 N N . THR B 1 65 ? -0.353 13.703 14.695 1 97.31 65 THR B N 1
ATOM 1573 C CA . THR B 1 65 ? 0.537 12.609 15.07 1 97.31 65 THR B CA 1
ATOM 1574 C C . THR B 1 65 ? -0.262 11.406 15.547 1 97.31 65 THR B C 1
ATOM 1576 O O . THR B 1 65 ? -1.419 11.539 15.953 1 97.31 65 THR B O 1
ATOM 1579 N N . HIS B 1 66 ? 0.328 10.297 15.477 1 97.19 66 HIS B N 1
ATOM 1580 C CA . HIS B 1 66 ? -0.196 9.055 16.031 1 97.19 66 HIS B CA 1
ATOM 1581 C C . HIS B 1 66 ? 0.908 8.016 16.203 1 97.19 66 HIS B C 1
ATOM 1583 O O . HIS B 1 66 ? 1.972 8.125 15.586 1 97.19 66 HIS B O 1
ATOM 1589 N N . PRO B 1 67 ? 0.67 7 17.078 1 97.81 67 PRO B N 1
ATOM 1590 C CA . PRO B 1 67 ? 1.75 6.086 17.453 1 97.81 67 PRO B CA 1
ATOM 1591 C C . PRO B 1 67 ? 1.912 4.926 16.484 1 97.81 67 PRO B C 1
ATOM 1593 O O . PRO B 1 67 ? 2.248 3.811 16.891 1 97.81 67 PRO B O 1
ATOM 1596 N N . TRP B 1 68 ? 1.601 5.074 15.289 1 97.44 68 TRP B N 1
ATOM 1597 C CA . TRP B 1 68 ? 1.879 4.125 14.219 1 97.44 68 TRP B CA 1
ATOM 1598 C C . TRP B 1 68 ? 2.475 4.832 13.008 1 97.44 68 TRP B C 1
ATOM 1600 O O . TRP B 1 68 ? 2.316 6.043 12.844 1 97.44 68 TRP B O 1
ATOM 1610 N N . GLU B 1 69 ? 3.176 4.16 12.203 1 98 69 GLU B N 1
ATOM 1611 C CA . GLU B 1 69 ? 3.781 4.703 10.992 1 98 69 GLU B CA 1
ATOM 1612 C C . GLU B 1 69 ? 2.805 4.656 9.82 1 98 69 GLU B C 1
ATOM 1614 O O . GLU B 1 69 ? 1.799 3.943 9.867 1 98 69 GLU B O 1
ATOM 1619 N N . HIS B 1 70 ? 3.07 5.5 8.836 1 98.69 70 HIS B N 1
ATOM 1620 C CA . HIS B 1 70 ? 2.373 5.457 7.559 1 98.69 70 HIS B CA 1
ATOM 1621 C C . HIS B 1 70 ? 3.293 4.961 6.449 1 98.69 70 HIS B C 1
ATOM 1623 O O . HIS B 1 70 ? 4.469 5.336 6.395 1 98.69 70 HIS B O 1
ATOM 1629 N N . GLY B 1 71 ? 2.92 4.039 5.605 1 98.75 71 GLY B N 1
ATOM 1630 C CA . GLY B 1 71 ? 3.451 3.83 4.27 1 98.75 71 GLY B CA 1
ATOM 1631 C C . GLY B 1 71 ? 2.598 4.457 3.182 1 98.75 71 GLY B C 1
ATOM 1632 O O . GLY B 1 71 ? 1.405 4.168 3.076 1 98.75 71 GLY B O 1
ATOM 1633 N N . ILE B 1 72 ? 3.166 5.344 2.406 1 98.94 72 ILE B N 1
ATOM 1634 C CA . ILE B 1 72 ? 2.432 6.117 1.411 1 98.94 72 ILE B CA 1
ATOM 1635 C C . ILE B 1 72 ? 2.975 5.812 0.017 1 98.94 72 ILE B C 1
ATOM 1637 O O . ILE B 1 72 ? 4.188 5.684 -0.169 1 98.94 72 ILE B O 1
ATOM 1641 N N . PHE B 1 73 ? 2.131 5.699 -0.979 1 98.94 73 PHE B N 1
ATOM 1642 C CA . PHE B 1 73 ? 2.488 5.641 -2.393 1 98.94 73 PHE B CA 1
ATOM 1643 C C . PHE B 1 73 ? 1.616 6.586 -3.209 1 98.94 73 PHE B C 1
ATOM 1645 O O . PHE B 1 73 ? 0.396 6.422 -3.266 1 98.94 73 PHE B O 1
ATOM 1652 N N . VAL B 1 74 ? 2.186 7.508 -3.893 1 98.94 74 VAL B N 1
ATOM 1653 C CA . VAL B 1 74 ? 1.438 8.539 -4.605 1 98.94 74 VAL B CA 1
ATOM 1654 C C . VAL B 1 74 ? 0.971 8 -5.953 1 98.94 74 VAL B C 1
ATOM 1656 O O . VAL B 1 74 ? 1.772 7.48 -6.734 1 98.94 74 VAL B O 1
ATOM 1659 N N . LEU B 1 75 ? -0.3 8.156 -6.18 1 98.81 75 LEU B N 1
ATOM 1660 C CA . LEU B 1 75 ? -0.909 7.625 -7.391 1 98.81 75 LEU B CA 1
ATOM 1661 C C . LEU B 1 75 ? -1.028 8.703 -8.461 1 98.81 75 LEU B C 1
ATOM 1663 O O . LEU B 1 75 ? -0.896 8.422 -9.656 1 98.81 75 LEU B O 1
ATOM 1667 N N . LYS B 1 76 ? -1.396 9.844 -8.047 1 98.56 76 LYS B N 1
ATOM 1668 C CA . LYS B 1 76 ? -1.752 10.922 -8.961 1 98.56 76 LYS B CA 1
ATOM 1669 C C . LYS B 1 76 ? -1.462 12.289 -8.344 1 98.56 76 LYS B C 1
ATOM 1671 O O . LYS B 1 76 ? -1.628 12.477 -7.133 1 98.56 76 LYS B O 1
ATOM 1676 N N . GLY B 1 77 ? -1.117 13.266 -9.227 1 98.56 77 GLY B N 1
ATOM 1677 C CA . GLY B 1 77 ? -0.985 14.656 -8.805 1 98.56 77 GLY B CA 1
ATOM 1678 C C . GLY B 1 77 ? 0.302 14.93 -8.055 1 98.56 77 GLY B C 1
ATOM 1679 O O . GLY B 1 77 ? 1.292 14.219 -8.219 1 98.56 77 GLY B O 1
ATOM 1680 N N . GLU B 1 78 ? 0.312 16.062 -7.477 1 98.25 78 GLU B N 1
ATOM 1681 C CA . GLU B 1 78 ? 1.464 16.562 -6.734 1 98.25 78 GLU B CA 1
ATOM 1682 C C . GLU B 1 78 ? 1.036 17.188 -5.41 1 98.25 78 GLU B C 1
ATOM 1684 O O . GLU B 1 78 ? -0.037 17.781 -5.316 1 98.25 78 GLU B O 1
ATOM 1689 N N . GLY B 1 79 ? 1.852 17.016 -4.441 1 98.69 79 GLY B N 1
ATOM 1690 C CA . GLY B 1 79 ? 1.609 17.625 -3.141 1 98.69 79 GLY B CA 1
ATOM 1691 C C . GLY B 1 79 ? 2.879 17.859 -2.348 1 98.69 79 GLY B C 1
ATOM 1692 O O . GLY B 1 79 ? 3.977 17.547 -2.811 1 98.69 79 GLY B O 1
ATOM 1693 N N . VAL B 1 80 ? 2.746 18.5 -1.282 1 98.88 80 VAL B N 1
ATOM 1694 C CA . VAL B 1 80 ? 3.812 18.656 -0.3 1 98.88 80 VAL B CA 1
ATOM 1695 C C . VAL B 1 80 ? 3.443 17.938 0.988 1 98.88 80 VAL B C 1
ATOM 1697 O O . VAL B 1 80 ? 2.35 18.125 1.527 1 98.88 80 VAL B O 1
ATOM 1700 N N . VAL B 1 81 ? 4.328 17.094 1.42 1 98.94 81 VAL B N 1
ATOM 1701 C CA . VAL B 1 81 ? 4.18 16.422 2.703 1 98.94 81 VAL B CA 1
ATOM 1702 C C . VAL B 1 81 ? 5.246 16.906 3.676 1 98.94 81 VAL B C 1
ATOM 1704 O O . VAL B 1 81 ? 6.445 16.812 3.4 1 98.94 81 VAL B O 1
ATOM 1707 N N . ARG B 1 82 ? 4.762 17.469 4.742 1 98.81 82 ARG B N 1
ATOM 1708 C CA . ARG B 1 82 ? 5.684 17.844 5.809 1 98.81 82 ARG B CA 1
ATOM 1709 C C . ARG B 1 82 ? 5.805 16.734 6.844 1 98.81 82 ARG B C 1
ATOM 1711 O O . ARG B 1 82 ? 4.797 16.25 7.367 1 98.81 82 ARG B O 1
ATOM 1718 N N . ILE B 1 83 ? 7.055 16.359 7.102 1 98.62 83 ILE B N 1
ATOM 1719 C CA . ILE B 1 83 ? 7.363 15.367 8.133 1 98.62 83 ILE B CA 1
ATOM 1720 C C . ILE B 1 83 ? 8.367 15.953 9.117 1 98.62 83 ILE B C 1
ATOM 1722 O O . ILE B 1 83 ? 9.539 16.172 8.773 1 98.62 83 ILE B O 1
ATOM 1726 N N . GLY B 1 84 ? 7.848 16.109 10.32 1 97 84 GLY B N 1
ATOM 1727 C CA . GLY B 1 84 ? 8.68 16.891 11.227 1 97 84 GLY B CA 1
ATOM 1728 C C . GLY B 1 84 ? 9 18.266 10.688 1 97 84 GLY B C 1
ATOM 1729 O O . GLY B 1 84 ? 8.094 19.047 10.359 1 97 84 GLY B O 1
ATOM 1730 N N . ARG B 1 85 ? 10.289 18.484 10.547 1 95.56 85 ARG B N 1
ATOM 1731 C CA . ARG B 1 85 ? 10.711 19.812 10.094 1 95.56 85 ARG B CA 1
ATOM 1732 C C . ARG B 1 85 ? 11 19.797 8.594 1 95.56 85 ARG B C 1
ATOM 1734 O O . ARG B 1 85 ? 11.297 20.844 8.008 1 95.56 85 ARG B O 1
ATOM 1741 N N . SER B 1 86 ? 10.898 18.719 7.992 1 97.25 86 SER B N 1
ATOM 1742 C CA . SER B 1 86 ? 11.25 18.578 6.582 1 97.25 86 SER B CA 1
ATOM 1743 C C . SER B 1 86 ? 10 18.625 5.699 1 97.25 86 SER B C 1
ATOM 1745 O O . SER B 1 86 ? 8.961 18.078 6.059 1 97.25 86 SER B O 1
ATOM 1747 N N . ARG B 1 87 ? 10.125 19.281 4.574 1 98.38 87 ARG B N 1
ATOM 1748 C CA . ARG B 1 87 ? 9.07 19.328 3.568 1 98.38 87 ARG B CA 1
ATOM 1749 C C . ARG B 1 87 ? 9.5 18.594 2.293 1 98.38 87 ARG B C 1
ATOM 1751 O O . ARG B 1 87 ? 10.594 18.828 1.777 1 98.38 87 ARG B O 1
ATOM 1758 N N . TYR B 1 88 ? 8.68 17.781 1.815 1 98.56 88 TYR B N 1
ATOM 1759 C CA . TYR B 1 88 ? 8.969 17.016 0.616 1 98.56 88 TYR B CA 1
ATOM 1760 C C . TYR B 1 88 ? 7.918 17.266 -0.46 1 98.56 88 TYR B C 1
ATOM 1762 O O . TYR B 1 88 ? 6.723 17.062 -0.225 1 98.56 88 TYR B O 1
ATOM 1770 N N . VAL B 1 89 ? 8.312 17.703 -1.618 1 98.56 89 VAL B N 1
ATOM 1771 C CA . VAL B 1 89 ? 7.438 17.688 -2.785 1 98.56 89 VAL B CA 1
ATOM 1772 C C . VAL B 1 89 ? 7.332 16.266 -3.332 1 98.56 89 VAL B C 1
ATOM 1774 O O . VAL B 1 89 ? 8.352 15.609 -3.588 1 98.56 89 VAL B O 1
ATOM 1777 N N . VAL B 1 90 ? 6.121 15.82 -3.516 1 98.5 90 VAL B N 1
ATOM 1778 C CA . VAL B 1 90 ? 5.941 14.445 -3.953 1 98.5 90 VAL B CA 1
ATOM 1779 C C . VAL B 1 90 ? 4.973 14.398 -5.133 1 98.5 90 VAL B C 1
ATOM 1781 O O . VAL B 1 90 ? 4.098 15.258 -5.262 1 98.5 90 VAL B O 1
ATOM 1784 N N . ARG B 1 91 ? 5.188 13.398 -5.98 1 98.38 91 ARG B N 1
ATOM 1785 C CA . ARG B 1 91 ? 4.414 13.203 -7.203 1 98.38 91 ARG B CA 1
ATOM 1786 C C . ARG B 1 91 ? 4.117 11.727 -7.434 1 98.38 91 ARG B C 1
ATOM 1788 O O . ARG B 1 91 ? 4.637 10.859 -6.723 1 98.38 91 ARG B O 1
ATOM 1795 N N . ALA B 1 92 ? 3.246 11.531 -8.477 1 98.38 92 ALA B N 1
ATOM 1796 C CA . ALA B 1 92 ? 2.895 10.156 -8.82 1 98.38 92 ALA B CA 1
ATOM 1797 C C . ALA B 1 92 ? 4.141 9.281 -8.922 1 98.38 92 ALA B C 1
ATOM 1799 O O . ALA B 1 92 ? 5.125 9.656 -9.555 1 98.38 92 ALA B O 1
ATOM 1800 N N . GLY B 1 93 ? 4.117 8.156 -8.219 1 98.44 93 GLY B N 1
ATOM 1801 C CA . GLY B 1 93 ? 5.23 7.223 -8.234 1 98.44 93 GLY B CA 1
ATOM 1802 C C . GLY B 1 93 ? 6.137 7.352 -7.023 1 98.44 93 GLY B C 1
ATOM 1803 O O . GLY B 1 93 ? 6.953 6.469 -6.758 1 98.44 93 GLY B O 1
ATOM 1804 N N . ASP B 1 94 ? 6.004 8.477 -6.281 1 98.75 94 ASP B N 1
ATOM 1805 C CA . ASP B 1 94 ? 6.773 8.633 -5.055 1 98.75 94 ASP B CA 1
ATOM 1806 C C . ASP B 1 94 ? 6.18 7.793 -3.924 1 98.75 94 ASP B C 1
ATOM 1808 O O . ASP B 1 94 ? 4.977 7.531 -3.906 1 98.75 94 ASP B O 1
ATOM 1812 N N . TYR B 1 95 ? 7 7.316 -3.025 1 98.88 95 TYR B N 1
ATOM 1813 C CA . TYR B 1 95 ? 6.594 6.621 -1.808 1 98.88 95 TYR B CA 1
ATOM 1814 C C . TYR B 1 95 ? 7.207 7.277 -0.576 1 98.88 95 TYR B C 1
ATOM 1816 O O . TYR B 1 95 ? 8.234 7.953 -0.672 1 98.88 95 TYR B O 1
ATOM 1824 N N . LEU B 1 96 ? 6.555 7.152 0.584 1 98.88 96 LEU B N 1
ATOM 1825 C CA . LEU B 1 96 ? 7.031 7.707 1.846 1 98.88 96 LEU B CA 1
ATOM 1826 C C . LEU B 1 96 ? 6.855 6.703 2.98 1 98.88 96 LEU B C 1
ATOM 1828 O O . LEU B 1 96 ? 5.855 5.988 3.031 1 98.88 96 LEU B O 1
ATOM 1832 N N . LEU B 1 97 ? 7.793 6.66 3.861 1 98.88 97 LEU B N 1
ATOM 1833 C CA . LEU B 1 97 ? 7.605 6.164 5.219 1 98.88 97 LEU B CA 1
ATOM 1834 C C . LEU B 1 97 ? 7.566 7.316 6.219 1 98.88 97 LEU B C 1
ATOM 1836 O O . LEU B 1 97 ? 8.539 8.062 6.348 1 98.88 97 LEU B O 1
ATOM 1840 N N . ILE B 1 98 ? 6.469 7.531 6.855 1 98.81 98 ILE B N 1
ATOM 1841 C CA . ILE B 1 98 ? 6.34 8.508 7.934 1 98.81 98 ILE B CA 1
ATOM 1842 C C . ILE B 1 98 ? 6.438 7.797 9.281 1 98.81 98 ILE B C 1
ATOM 1844 O O . ILE B 1 98 ? 5.578 6.98 9.625 1 98.81 98 ILE B O 1
ATOM 1848 N N . PRO B 1 99 ? 7.445 8.109 10.055 1 98 99 PRO B N 1
ATOM 1849 C CA . PRO B 1 99 ? 7.637 7.391 11.32 1 98 99 PRO B CA 1
ATOM 1850 C C . PRO B 1 99 ? 6.535 7.684 12.336 1 98 99 PRO B C 1
ATOM 1852 O O . PRO B 1 99 ? 5.871 8.719 12.258 1 98 99 PRO B O 1
ATOM 1855 N N . PRO B 1 100 ? 6.359 6.715 13.258 1 97.88 100 PRO B N 1
ATOM 1856 C CA . PRO B 1 100 ? 5.355 6.949 14.305 1 97.88 100 PRO B CA 1
ATOM 1857 C C . PRO B 1 100 ? 5.672 8.172 15.164 1 97.88 100 PRO B C 1
ATOM 1859 O O . PRO B 1 100 ? 6.844 8.445 15.438 1 97.88 100 PRO B O 1
ATOM 1862 N N . ASN B 1 101 ? 4.648 8.844 15.531 1 98 101 ASN B N 1
ATOM 1863 C CA . ASN B 1 101 ? 4.668 9.969 16.453 1 98 101 ASN B CA 1
ATOM 1864 C C . ASN B 1 101 ? 5.371 11.188 15.859 1 98 101 ASN B C 1
ATOM 1866 O O . ASN B 1 101 ? 5.641 12.164 16.547 1 98 101 ASN B O 1
ATOM 1870 N N . VAL B 1 102 ? 5.738 11.211 14.625 1 98.12 102 VAL B N 1
ATOM 1871 C CA . VAL B 1 102 ? 6.297 12.383 13.953 1 98.12 102 VAL B CA 1
ATOM 1872 C C . VAL B 1 102 ? 5.172 13.188 13.297 1 98.12 102 VAL B C 1
ATOM 1874 O O . VAL B 1 102 ? 4.371 12.641 12.539 1 98.12 102 VAL B O 1
ATOM 1877 N N . GLU B 1 103 ? 5.129 14.406 13.656 1 98.12 103 GLU B N 1
ATOM 1878 C CA . GLU B 1 103 ? 4.09 15.25 13.086 1 98.12 103 GLU B CA 1
ATOM 1879 C C . GLU B 1 103 ? 4.188 15.305 11.562 1 98.12 103 GLU B C 1
ATOM 1881 O O . GLU B 1 103 ? 5.285 15.406 11.008 1 98.12 103 GLU B O 1
ATOM 1886 N N . HIS B 1 104 ? 3.053 15.25 10.883 1 98.75 104 HIS B N 1
ATOM 1887 C CA . HIS B 1 104 ? 3.051 15.273 9.422 1 98.75 104 HIS B CA 1
ATOM 1888 C C . HIS B 1 104 ? 1.787 15.938 8.891 1 98.75 104 HIS B C 1
ATOM 1890 O O . HIS B 1 104 ? 0.775 16.016 9.586 1 98.75 104 HIS B O 1
ATOM 1896 N N . GLU B 1 105 ? 1.914 16.469 7.762 1 98.81 105 GLU B N 1
ATOM 1897 C CA . GLU B 1 105 ? 0.904 17.266 7.07 1 98.81 105 GLU B CA 1
ATOM 1898 C C . GLU B 1 105 ? 0.942 17.016 5.566 1 98.81 105 GLU B C 1
ATOM 1900 O O . GLU B 1 105 ? 2.018 16.844 4.984 1 98.81 105 GLU B O 1
ATOM 1905 N N . TYR B 1 106 ? -0.254 17.016 4.938 1 98.88 106 TYR B N 1
ATOM 1906 C CA . TYR B 1 106 ? -0.363 16.875 3.488 1 98.88 106 TYR B CA 1
ATOM 1907 C C . TYR B 1 106 ? -1.037 18.094 2.871 1 98.88 106 TYR B C 1
ATOM 1909 O O . TYR B 1 106 ? -2.107 18.5 3.32 1 98.88 106 TYR B O 1
ATOM 1917 N N . VAL B 1 107 ? -0.47 18.594 1.845 1 98.88 107 VAL B N 1
ATOM 1918 C CA . VAL B 1 107 ? -1.045 19.734 1.144 1 98.88 107 VAL B CA 1
ATOM 1919 C C . VAL B 1 107 ? -1.033 19.484 -0.362 1 98.88 107 VAL B C 1
ATOM 1921 O O . VAL B 1 107 ? -0.017 19.062 -0.917 1 98.88 107 VAL B O 1
ATOM 1924 N N . ASN B 1 108 ? -2.197 19.703 -1.021 1 98.88 108 ASN B N 1
ATOM 1925 C CA . ASN B 1 108 ? -2.213 19.703 -2.479 1 98.88 108 ASN B CA 1
ATOM 1926 C C . ASN B 1 108 ? -1.866 21.078 -3.037 1 98.88 108 ASN B C 1
ATOM 1928 O O . ASN B 1 108 ? -2.699 21.984 -3.025 1 98.88 108 ASN B O 1
ATOM 1932 N N . VAL B 1 109 ? -0.701 21.141 -3.564 1 97.88 109 VAL B N 1
ATOM 1933 C CA . VAL B 1 109 ? -0.233 22.422 -4.074 1 97.88 109 VAL B CA 1
ATOM 1934 C C . VAL B 1 109 ? -0.402 22.469 -5.594 1 97.88 109 VAL B C 1
ATOM 1936 O O . VAL B 1 109 ? 0.031 23.422 -6.246 1 97.88 109 VAL B O 1
ATOM 1939 N N . GLY B 1 110 ? -0.85 21.406 -6.141 1 97.56 110 GLY B N 1
ATOM 1940 C CA . GLY B 1 110 ? -1.04 21.328 -7.578 1 97.56 110 GLY B CA 1
ATOM 1941 C C . GLY B 1 110 ? -2.422 21.766 -8.023 1 97.56 110 GLY B C 1
ATOM 1942 O O . GLY B 1 110 ? -3.193 22.297 -7.23 1 97.56 110 GLY B O 1
ATOM 1943 N N . ASN B 1 111 ? -2.686 21.516 -9.328 1 97.94 111 ASN B N 1
ATOM 1944 C CA . ASN B 1 111 ? -3.947 21.953 -9.922 1 97.94 111 ASN B CA 1
ATOM 1945 C C . ASN B 1 111 ? -4.871 20.766 -10.219 1 97.94 111 ASN B C 1
ATOM 1947 O O . ASN B 1 111 ? -5.965 20.953 -10.75 1 97.94 111 ASN B O 1
ATOM 1951 N N . GLU B 1 112 ? -4.457 19.609 -9.984 1 98.69 112 GLU B N 1
ATOM 1952 C CA . GLU B 1 112 ? -5.285 18.406 -10.07 1 98.69 112 GLU B CA 1
ATOM 1953 C C . GLU B 1 112 ? -5.359 17.688 -8.727 1 98.69 112 GLU B C 1
ATOM 1955 O O . GLU B 1 112 ? -4.66 18.062 -7.777 1 98.69 112 GLU B O 1
ATOM 1960 N N . ASP B 1 113 ? -6.184 16.75 -8.633 1 98.88 113 ASP B N 1
ATOM 1961 C CA . ASP B 1 113 ? -6.305 15.992 -7.398 1 98.88 113 ASP B CA 1
ATOM 1962 C C . ASP B 1 113 ? -4.98 15.328 -7.031 1 98.88 113 ASP B C 1
ATOM 1964 O O . ASP B 1 113 ? -4.285 14.805 -7.898 1 98.88 113 ASP B O 1
ATOM 1968 N N . PHE B 1 114 ? -4.586 15.477 -5.816 1 98.88 114 PHE B N 1
ATOM 1969 C CA . PHE B 1 114 ? -3.484 14.742 -5.203 1 98.88 114 PHE B CA 1
ATOM 1970 C C . PHE B 1 114 ? -3.988 13.461 -4.543 1 98.88 114 PHE B C 1
ATOM 1972 O O . PHE B 1 114 ? -4.719 13.523 -3.549 1 98.88 114 PHE B O 1
ATOM 1979 N N . GLU B 1 115 ? -3.633 12.266 -5.105 1 98.94 115 GLU B N 1
ATOM 1980 C CA . GLU B 1 115 ? -4.152 10.977 -4.652 1 98.94 115 GLU B CA 1
ATOM 1981 C C . GLU B 1 115 ? -3.018 10.039 -4.25 1 98.94 115 GLU B C 1
ATOM 1983 O O . GLU B 1 115 ? -2.006 9.945 -4.945 1 98.94 115 GLU B O 1
ATOM 1988 N N . PHE B 1 116 ? -3.207 9.406 -3.113 1 98.94 116 PHE B N 1
ATOM 1989 C CA . PHE B 1 116 ? -2.17 8.469 -2.697 1 98.94 116 PHE B CA 1
ATOM 1990 C C . PHE B 1 116 ? -2.768 7.324 -1.891 1 98.94 116 PHE B C 1
ATOM 1992 O O . PHE B 1 116 ? -3.805 7.488 -1.243 1 98.94 116 PHE B O 1
ATOM 1999 N N . ILE B 1 117 ? -2.133 6.152 -1.988 1 98.94 117 ILE B N 1
ATOM 2000 C CA . ILE B 1 117 ? -2.393 5.031 -1.092 1 98.94 117 ILE B CA 1
ATOM 2001 C C . ILE B 1 117 ? -1.737 5.293 0.262 1 98.94 117 ILE B C 1
ATOM 2003 O O . ILE B 1 117 ? -0.6 5.766 0.328 1 98.94 117 ILE B O 1
ATOM 2007 N N . CYS B 1 118 ? -2.441 4.996 1.281 1 98.88 118 CYS B N 1
ATOM 2008 C CA . CYS B 1 118 ? -1.928 5.066 2.645 1 98.88 118 CYS B CA 1
ATOM 2009 C C . CYS B 1 118 ? -2.135 3.744 3.373 1 98.88 118 CYS B C 1
ATOM 2011 O O . CYS B 1 118 ? -3.262 3.252 3.471 1 98.88 118 CYS B O 1
ATOM 2013 N N . VAL B 1 119 ? -1.056 3.174 3.854 1 98.69 119 VAL B N 1
ATOM 2014 C CA . VAL B 1 119 ? -1.07 1.936 4.625 1 98.69 119 VAL B CA 1
ATOM 2015 C C . VAL B 1 119 ? -0.656 2.219 6.066 1 98.69 119 VAL B C 1
ATOM 2017 O O . VAL B 1 119 ? 0.355 2.883 6.309 1 98.69 119 VAL B O 1
ATOM 2020 N N . ILE B 1 120 ? -1.424 1.684 6.988 1 98.12 120 ILE B N 1
ATOM 2021 C CA . ILE B 1 120 ? -1.098 1.816 8.406 1 98.12 120 ILE B CA 1
ATOM 2022 C C . ILE B 1 120 ? -1.238 0.462 9.094 1 98.12 120 ILE B C 1
ATOM 2024 O O . ILE B 1 120 ? -2.053 -0.369 8.688 1 98.12 120 ILE B O 1
ATOM 2028 N N . PRO B 1 121 ? -0.425 0.269 10.156 1 96.44 121 PRO B N 1
ATOM 2029 C CA . PRO B 1 121 ? -0.654 -0.935 10.961 1 96.44 121 PRO B CA 1
ATOM 2030 C C . PRO B 1 121 ? -2.008 -0.924 11.664 1 96.44 121 PRO B C 1
ATOM 2032 O O . PRO B 1 121 ? -2.551 0.147 11.953 1 96.44 121 PRO B O 1
ATOM 2035 N N . SER B 1 122 ? -2.492 -2.092 11.938 1 93.75 122 SER B N 1
ATOM 2036 C CA . SER B 1 122 ? -3.807 -2.217 12.562 1 93.75 122 SER B CA 1
ATOM 2037 C C . SER B 1 122 ? -3.764 -1.793 14.023 1 93.75 122 SER B C 1
ATOM 2039 O O . SER B 1 122 ? -4.809 -1.572 14.641 1 93.75 122 SER B O 1
ATOM 2041 N N . LYS B 1 123 ? -2.6 -1.76 14.539 1 92.19 123 LYS B N 1
ATOM 2042 C CA . LYS B 1 123 ? -2.41 -1.344 15.93 1 92.19 123 LYS B CA 1
ATOM 2043 C C . LYS B 1 123 ? -1.246 -0.366 16.062 1 92.19 123 LYS B C 1
ATOM 2045 O O . LYS B 1 123 ? -0.386 -0.299 15.172 1 92.19 123 LYS B O 1
ATOM 2050 N N . ALA B 1 124 ? -1.286 0.329 17.188 1 95.12 124 ALA B N 1
ATOM 2051 C CA . ALA B 1 124 ? -0.132 1.164 17.5 1 95.12 124 ALA B CA 1
ATOM 2052 C C . ALA B 1 124 ? 1.158 0.35 17.469 1 95.12 124 ALA B C 1
ATOM 2054 O O . ALA B 1 124 ? 1.19 -0.79 17.938 1 95.12 124 ALA B O 1
ATOM 2055 N N . THR B 1 125 ? 2.131 0.993 16.922 1 95.06 125 THR B N 1
ATOM 2056 C CA . THR B 1 125 ? 3.373 0.237 16.797 1 95.06 125 THR B CA 1
ATOM 2057 C C . THR B 1 125 ? 4.371 0.661 17.875 1 95.06 125 THR B C 1
ATOM 2059 O O . THR B 1 125 ? 5.406 0.012 18.047 1 95.06 125 THR B O 1
ATOM 2062 N N . VAL B 1 126 ? 4.055 1.826 18.453 1 95.38 126 VAL B N 1
ATOM 2063 C CA . VAL B 1 126 ? 4.918 2.33 19.516 1 95.38 126 VAL B CA 1
ATOM 2064 C C . VAL B 1 126 ? 4.066 2.977 20.609 1 95.38 126 VAL B C 1
ATOM 2066 O O . VAL B 1 126 ? 2.861 3.17 20.438 1 95.38 126 VAL B O 1
ATOM 2069 N N . ASP B 1 127 ? 4.848 3.191 21.656 1 94.81 127 ASP B N 1
ATOM 2070 C CA . ASP B 1 127 ? 4.215 3.992 22.703 1 94.81 127 ASP B CA 1
ATOM 2071 C C . ASP B 1 127 ? 4.164 5.465 22.312 1 94.81 127 ASP B C 1
ATOM 2073 O O . ASP B 1 127 ? 5.012 5.945 21.562 1 94.81 127 ASP B O 1
ATOM 2077 N N . GLU B 1 128 ? 3.213 6.152 22.953 1 92.31 128 GLU B N 1
ATOM 2078 C CA . GLU B 1 128 ? 3.031 7.566 22.641 1 92.31 128 GLU B CA 1
ATOM 2079 C C . GLU B 1 128 ? 4.262 8.383 23.016 1 92.31 128 GLU B C 1
ATOM 2081 O O . GLU B 1 128 ? 4.48 9.477 22.5 1 92.31 128 GLU B O 1
ATOM 2086 N N . LYS B 1 129 ? 5.078 7.836 23.891 1 92.88 129 LYS B N 1
ATOM 2087 C CA . LYS B 1 129 ? 6.238 8.57 24.391 1 92.88 129 LYS B CA 1
ATOM 2088 C C . LYS B 1 129 ? 7.43 8.414 23.453 1 92.88 129 LYS B C 1
ATOM 2090 O O . LYS B 1 129 ? 8.406 9.156 23.547 1 92.88 129 LYS B O 1
ATOM 2095 N N . TYR B 1 130 ? 7.367 7.418 22.578 1 93.44 130 TYR B N 1
ATOM 2096 C CA . TYR B 1 130 ? 8.453 7.164 21.625 1 93.44 130 TYR B CA 1
ATOM 2097 C C . TYR B 1 130 ? 8.672 8.359 20.719 1 93.44 130 TYR B C 1
ATOM 2099 O O . TYR B 1 130 ? 7.723 8.891 20.141 1 93.44 130 TYR B O 1
ATOM 2107 N N . ASP B 1 131 ? 9.914 8.867 20.625 1 92.94 131 ASP B N 1
ATOM 2108 C CA . ASP B 1 131 ? 10.273 10 19.766 1 92.94 131 ASP B CA 1
ATOM 2109 C C . ASP B 1 131 ? 11.406 9.625 18.812 1 92.94 131 ASP B C 1
ATOM 2111 O O . ASP B 1 131 ? 12.578 9.703 19.172 1 92.94 131 ASP B O 1
ATOM 2115 N N . PRO B 1 132 ? 11.094 9.391 17.625 1 92.56 132 PRO B N 1
ATOM 2116 C CA . PRO B 1 132 ? 12.141 8.953 16.703 1 92.56 132 PRO B CA 1
ATOM 2117 C C . PRO B 1 132 ? 12.977 10.117 16.172 1 92.56 132 PRO B C 1
ATOM 2119 O O . PRO B 1 132 ? 14.023 9.898 15.555 1 92.56 132 PRO B O 1
ATOM 2122 N N . CYS B 1 133 ? 12.484 11.305 16.344 1 90.38 133 CYS B N 1
ATOM 2123 C CA . CYS B 1 133 ? 13.234 12.445 15.828 1 90.38 133 CYS B CA 1
ATOM 2124 C C . CYS B 1 133 ? 14.445 12.742 16.703 1 90.38 133 CYS B C 1
ATOM 2126 O O . CYS B 1 133 ? 15.359 13.445 16.281 1 90.38 133 CYS B O 1
ATOM 2128 N N . ASN B 1 134 ? 14.312 12.422 17.922 1 79.69 134 ASN B N 1
ATOM 2129 C CA . ASN B 1 134 ? 15.398 12.703 18.859 1 79.69 134 ASN B CA 1
ATOM 2130 C C . ASN B 1 134 ? 16.188 11.438 19.203 1 79.69 134 ASN B C 1
ATOM 2132 O O . ASN B 1 134 ? 15.883 10.758 20.172 1 79.69 134 ASN B O 1
ATOM 2136 N N . LYS B 1 135 ? 16.703 10.805 18.234 1 61.38 135 LYS B N 1
ATOM 2137 C CA . LYS B 1 135 ? 17.516 9.648 18.594 1 61.38 135 LYS B CA 1
ATOM 2138 C C . LYS B 1 135 ? 18.609 10.031 19.594 1 61.38 135 LYS B C 1
ATOM 2140 O O . LYS B 1 135 ? 19.5 10.82 19.266 1 61.38 135 LYS B O 1
ATOM 2145 N N . SER B 1 136 ? 18.109 10.289 20.672 1 44.22 136 SER B N 1
ATOM 2146 C CA . SER B 1 136 ? 19.219 10.391 21.609 1 44.22 136 SER B CA 1
ATOM 2147 C C . SER B 1 136 ? 20.047 9.102 21.641 1 44.22 136 SER B C 1
ATOM 2149 O O . SER B 1 136 ? 19.516 8.016 21.391 1 44.22 136 SER B O 1
#

InterPro domains:
  IPR011051 RmlC-like cupin domain superfamily [SSF51182] (32-120)
  IPR013096 Cupin 2, conserved barrel [PF07883] (52-119)
  IPR014710 RmlC-like 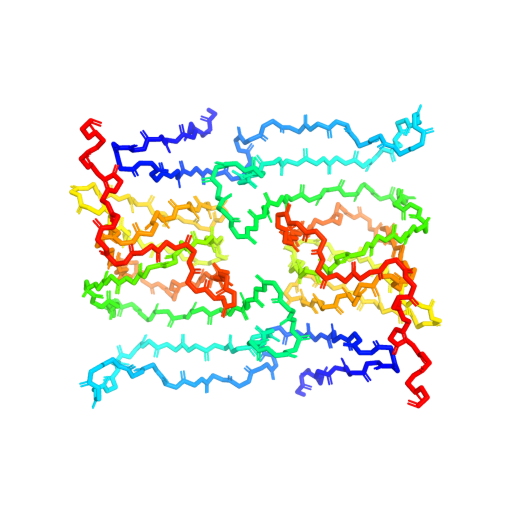jelly roll fold [G3DSA:2.60.120.10] (13-133)

Nearest PDB structures (foldseek):
  8hjx-assembly1_B  TM=9.388E-01  e=2.188E-13  Thermotoga maritima MSB8
  8hjz-assembly1_B  TM=9.370E-01  e=2.077E-13  Thermotoga maritima MSB8
  8zyh-assembly1_B  TM=9.466E-01  e=5.575E-13  Thermotoga maritima MSB8
  8hjy-assembly1_B  TM=9.395E-01  e=5.025E-13  Thermotoga maritima MSB8
  8zyg-assembly1_B  TM=9.427E-01  e=7.614E-13  Thermotoga maritima MSB8

Sequence (272 aa):
MAVVRRGPCGEIVGNYTGVSEEKVVMNNVELKGVWIRWLIRGGEARGFAMRVFRIEPGAVIPAHTHPWEHGIFVLKGEGVVRIGRSRYVVRAGDYLLIPPNVEHEYVNVGNEDFEFICVIPSKATVDEKYDPCNKSMAVVRRGPCGEIVGNYTGVSEEKVVMNNVELKGVWIRWLIRGGEARGFAMRVFRIEPGAVIPAHTHPWEHGIFVLKGEGVVRIGRSRYVVRAGDYLLIPPNVEHEYVNVGNEDFEFICVIPSKATVDEKYDPCNKS

pLDDT: mean 95.66, std 8.63, range [39.53, 98.94]

Solvent-accessible surface area (backbone atoms only — not comparable to full-atom values): 13678 Å² total; per-residue (Å²): 122,51,65,70,41,74,47,81,42,64,24,35,39,31,35,56,87,42,43,66,73,37,80,38,66,55,97,87,37,73,41,65,54,34,35,35,24,76,75,39,44,66,77,78,36,81,42,31,26,35,31,38,39,38,25,30,53,71,18,58,47,70,74,46,68,47,30,37,41,39,42,36,39,28,68,34,41,28,30,38,39,31,50,65,92,44,75,41,82,43,36,52,50,22,34,36,38,43,42,39,48,44,40,31,30,42,35,17,75,37,90,46,53,21,26,30,40,40,33,33,41,56,52,71,72,49,57,82,81,52,53,48,63,59,71,117,119,52,64,71,42,72,48,81,41,66,25,35,39,29,34,55,90,42,44,68,74,36,80,37,65,55,96,89,35,73,40,66,54,35,34,34,25,77,76,38,44,68,80,77,37,82,41,31,26,35,29,36,39,40,26,30,56,71,20,58,48,70,74,47,65,45,32,36,41,40,43,35,39,29,67,33,42,28,30,38,40,32,51,64,92,45,75,41,80,43,35,53,51,24,34,36,38,43,43,38,49,45,41,32,30,42,33,16,76,36,88,45,52,20,26,30,40,42,34,33,40,58,53,70,71,48,57,85,82,52,56,50,61,60,74,117

Radius of gyration: 18.18 Å; Cα contacts (8 Å, |Δi|>4): 776; chains: 2; bounding box: 39×48×48 Å

Foldseek 3Di:
DWDWDADDVLDIDTDQVPFDWDFDADPNRTWPQKIKGWRADQVSDPWKTKIKMKHAAFTKDDKDFAQWKKKKAWQAAWKWKDWANDIDIDGHGDIDIRHHGTIMMIGHNTHGITMMMIMITSDRPDDNVDDPVPPD/DWDWDADDVLDIDTDQVPFDWDFDADPNRTWPQKIKGWRADQVSDPWKTKIKMKHAAFTKDDKDFAQWKKKKAWQAAWKWKDWANDIDIDGHGDIDIRHHGTIMMIGHNTHGITMMMIMITSDRPDDNVDDPVPPD